Protein AF-A0A9Q1M4F4-F1 (afdb_monomer_lite)

InterPro domains:
  IPR023213 Chloramphenicol acetyltransferase-like domain superfamily [G3DSA:3.30.559.10] (1-154)
  IPR050898 Plant acyltransferase [PTHR31147] (2-141)

Structure (mmCIF, N/CA/C/O backbone):
data_AF-A0A9Q1M4F4-F1
#
_entry.id   AF-A0A9Q1M4F4-F1
#
loop_
_atom_site.group_PDB
_atom_site.id
_atom_site.type_symbol
_atom_site.label_atom_id
_atom_site.label_alt_id
_atom_site.label_comp_id
_atom_site.label_asym_id
_atom_site.label_entity_id
_atom_site.label_seq_id
_atom_site.pdbx_PDB_ins_code
_atom_site.Cartn_x
_atom_site.Cartn_y
_atom_site.Cartn_z
_atom_site.occupancy
_atom_site.B_iso_or_equiv
_atom_site.auth_seq_id
_atom_site.auth_comp_id
_atom_site.auth_asym_id
_atom_site.auth_atom_id
_atom_site.pdbx_PDB_model_num
ATOM 1 N N . MET A 1 1 ? -19.341 -16.881 4.043 1.00 64.12 1 MET A N 1
ATOM 2 C CA . MET A 1 1 ? -18.811 -15.980 5.088 1.00 64.12 1 MET A CA 1
ATOM 3 C C . MET A 1 1 ? -19.953 -15.211 5.709 1.00 64.12 1 MET A C 1
ATOM 5 O O . MET A 1 1 ? -20.960 -15.037 5.032 1.00 64.12 1 MET A O 1
ATOM 9 N N . THR A 1 2 ? -19.778 -14.735 6.938 1.00 67.19 2 THR A N 1
ATOM 10 C CA . THR A 1 2 ? -20.621 -13.674 7.508 1.00 67.19 2 THR A CA 1
ATOM 11 C C . THR A 1 2 ? -19.802 -12.388 7.532 1.00 67.19 2 THR A C 1
ATOM 13 O O . THR A 1 2 ? -18.624 -12.433 7.873 1.00 67.19 2 THR A O 1
ATOM 16 N N . HIS A 1 3 ? -20.399 -11.257 7.161 1.00 73.00 3 HIS A N 1
ATOM 17 C CA . HIS A 1 3 ? -19.789 -9.937 7.327 1.00 73.00 3 HIS A CA 1
ATOM 18 C C . HIS A 1 3 ? -20.571 -9.187 8.397 1.00 73.00 3 HIS A C 1
ATOM 20 O O . HIS A 1 3 ? -21.799 -9.108 8.322 1.00 73.00 3 HIS A O 1
ATOM 26 N N . HIS A 1 4 ? -19.863 -8.663 9.392 1.00 80.56 4 HIS A N 1
ATOM 27 C CA . HIS A 1 4 ? -20.452 -7.828 10.430 1.00 80.56 4 HIS A CA 1
ATOM 28 C C . HIS A 1 4 ? -20.693 -6.412 9.900 1.00 80.56 4 HIS A C 1
ATOM 30 O O . HIS A 1 4 ? -20.291 -6.053 8.791 1.00 80.56 4 HIS A O 1
ATOM 36 N N . LYS A 1 5 ? -21.380 -5.591 10.695 1.00 86.50 5 LYS A N 1
ATOM 37 C CA . LYS A 1 5 ? -21.650 -4.195 10.343 1.00 86.50 5 LYS A CA 1
ATOM 38 C C . LYS A 1 5 ? -20.333 -3.432 10.137 1.00 86.50 5 LYS A C 1
ATOM 40 O O . LYS A 1 5 ? -19.458 -3.469 10.996 1.00 86.50 5 LYS A O 1
ATOM 45 N N . THR A 1 6 ? -20.227 -2.695 9.033 1.00 85.81 6 THR A N 1
ATOM 46 C CA . THR A 1 6 ? -19.090 -1.803 8.777 1.00 85.81 6 THR A CA 1
ATOM 47 C C . THR A 1 6 ? -19.072 -0.625 9.758 1.00 85.81 6 THR A C 1
ATOM 49 O O . THR A 1 6 ? -20.107 -0.016 10.040 1.00 85.81 6 THR A O 1
ATOM 52 N N . GLU A 1 7 ? -17.883 -0.278 10.242 1.00 92.25 7 GLU A N 1
ATOM 53 C CA . GLU A 1 7 ? -17.618 0.798 11.200 1.00 92.25 7 GLU A CA 1
ATOM 54 C C . GLU A 1 7 ? -16.537 1.758 10.668 1.00 92.25 7 GLU A C 1
ATOM 56 O O . GLU A 1 7 ? -15.813 1.440 9.723 1.00 92.25 7 GLU A O 1
ATOM 61 N N . LEU A 1 8 ? -16.412 2.936 11.290 1.00 93.69 8 LEU A N 1
ATOM 62 C CA . LEU A 1 8 ? -15.290 3.853 11.073 1.00 93.69 8 LEU A CA 1
ATOM 63 C C . LEU A 1 8 ? -14.359 3.830 12.289 1.00 93.69 8 LEU A C 1
ATOM 65 O O . LEU A 1 8 ? -14.795 4.076 13.414 1.00 93.69 8 LEU A O 1
ATOM 69 N N . VAL A 1 9 ? -13.071 3.577 12.058 1.00 93.69 9 VAL A N 1
ATOM 70 C CA . VAL A 1 9 ? -12.024 3.686 13.084 1.00 93.69 9 VAL A CA 1
ATOM 71 C C . VAL A 1 9 ? -11.394 5.070 12.978 1.00 93.69 9 VAL A C 1
ATOM 73 O O . VAL A 1 9 ? -10.651 5.363 12.039 1.00 93.69 9 VAL A O 1
ATOM 76 N N . VAL A 1 10 ? -11.715 5.929 13.942 1.00 97.75 10 VAL A N 1
ATOM 77 C CA . VAL A 1 10 ? -11.206 7.306 14.040 1.00 97.75 10 VAL A CA 1
ATOM 78 C C . VAL A 1 10 ? -9.847 7.359 14.760 1.00 97.75 10 VAL A C 1
ATOM 80 O O . VAL A 1 10 ? -9.528 6.439 15.522 1.00 97.75 10 VAL A O 1
ATOM 83 N N . PRO A 1 11 ? -9.039 8.421 14.572 1.00 97.81 11 PRO A N 1
ATOM 84 C CA . PRO A 1 11 ? -7.847 8.659 15.386 1.00 97.81 11 PRO A CA 1
ATOM 85 C C . PRO A 1 11 ? -8.167 8.726 16.889 1.00 97.81 11 PRO A C 1
ATOM 87 O O . PRO A 1 11 ? -9.177 9.305 17.284 1.00 97.81 11 PRO A O 1
ATOM 90 N N . ALA A 1 12 ? -7.290 8.171 17.730 1.00 97.62 12 ALA A N 1
ATOM 91 C CA . ALA A 1 12 ? -7.493 8.084 19.183 1.00 97.62 12 ALA A CA 1
ATOM 92 C C . ALA A 1 12 ? -7.467 9.446 19.910 1.00 97.62 12 ALA A C 1
ATOM 94 O O . ALA A 1 12 ? -7.899 9.549 21.057 1.00 97.62 12 ALA A O 1
ATOM 95 N N . THR A 1 13 ? -6.950 10.489 19.259 1.00 96.75 13 THR A N 1
ATOM 96 C CA . THR A 1 13 ? -6.919 11.877 19.740 1.00 96.75 13 THR A CA 1
ATOM 97 C C . THR A 1 13 ? -7.189 12.842 18.583 1.00 96.75 13 THR A C 1
ATOM 99 O O . THR A 1 13 ? -7.138 12.461 17.413 1.00 96.75 13 THR A O 1
ATOM 102 N N . THR A 1 14 ? -7.484 14.109 18.887 1.00 96.25 14 THR A N 1
ATOM 103 C CA . THR A 1 14 ? -7.718 15.140 17.865 1.00 96.25 14 THR A CA 1
ATOM 104 C C . THR A 1 14 ? -6.486 15.349 16.983 1.00 96.25 14 THR A C 1
ATOM 106 O O . THR A 1 14 ? -5.418 15.720 17.464 1.00 96.25 14 THR A O 1
ATOM 109 N N . THR A 1 15 ? -6.662 15.167 15.676 1.00 96.69 15 THR A N 1
ATOM 110 C CA . THR A 1 15 ? -5.626 15.324 14.646 1.00 96.69 15 THR A CA 1
ATOM 111 C C . THR A 1 15 ? -5.763 16.642 13.869 1.00 96.69 15 THR A C 1
ATOM 113 O O . THR A 1 15 ? -6.873 17.186 13.793 1.00 96.69 15 THR A O 1
ATOM 116 N N . PRO A 1 16 ? -4.674 17.166 13.262 1.00 95.75 16 PRO A N 1
ATOM 117 C CA . PRO A 1 16 ? -4.713 18.398 12.473 1.00 95.75 16 PRO A CA 1
ATOM 118 C C . PRO A 1 16 ? -5.782 18.375 11.373 1.00 95.75 16 PRO A C 1
ATOM 120 O O . PRO A 1 16 ? -5.891 17.407 10.620 1.00 95.75 16 PRO A O 1
ATOM 123 N N . ARG A 1 17 ? -6.556 19.462 11.278 1.00 96.06 17 ARG A N 1
ATOM 124 C CA . ARG A 1 17 ? -7.521 19.712 10.199 1.00 96.06 17 ARG A CA 1
ATOM 125 C C . ARG A 1 17 ? -6.876 20.643 9.178 1.00 96.06 17 ARG A C 1
ATOM 127 O O . ARG A 1 17 ? -6.716 21.832 9.430 1.00 96.06 17 ARG A O 1
ATOM 134 N N . GLU A 1 18 ? -6.456 20.079 8.055 1.00 94.94 18 GLU A N 1
ATOM 135 C CA . GLU A 1 18 ? -5.689 20.753 7.003 1.00 94.94 18 GLU A CA 1
ATOM 136 C C . GLU A 1 18 ? -5.865 20.029 5.660 1.00 94.94 18 GLU A C 1
ATOM 138 O O . GLU A 1 18 ? -6.354 18.901 5.623 1.00 94.94 18 GLU A O 1
ATOM 143 N N . ARG A 1 19 ? -5.396 20.634 4.563 1.00 92.75 19 ARG A N 1
ATOM 144 C CA . ARG A 1 19 ? -5.291 19.966 3.259 1.00 92.75 19 ARG A CA 1
ATOM 145 C C . ARG A 1 19 ? -3.833 19.705 2.924 1.00 92.75 19 ARG A C 1
ATOM 147 O O . ARG A 1 19 ? -3.061 20.650 2.773 1.00 92.75 19 ARG A O 1
ATOM 154 N N . LYS A 1 20 ? -3.458 18.435 2.761 1.00 90.19 20 LYS A N 1
ATOM 155 C CA . LYS A 1 20 ? -2.121 18.059 2.290 1.00 90.19 20 LYS A CA 1
ATOM 156 C C . LYS A 1 20 ? -2.130 17.889 0.781 1.00 90.19 20 LYS A C 1
ATOM 158 O O . LYS A 1 20 ? -2.809 17.009 0.255 1.00 90.19 20 LYS A O 1
ATOM 163 N N . HIS A 1 21 ? -1.356 18.719 0.091 1.00 87.50 21 HIS A N 1
ATOM 164 C CA . HIS A 1 21 ? -1.127 18.550 -1.338 1.00 87.50 21 HIS A CA 1
ATOM 165 C C . HIS A 1 21 ? -0.363 17.255 -1.601 1.00 87.50 21 HIS A C 1
ATOM 167 O O . HIS A 1 21 ? 0.665 16.997 -0.971 1.00 87.50 21 HIS A O 1
ATOM 173 N N . LEU A 1 22 ? -0.865 16.456 -2.541 1.00 84.56 22 LEU A N 1
ATOM 174 C CA . LEU A 1 22 ? -0.117 15.330 -3.078 1.00 84.56 22 LEU A CA 1
ATOM 175 C C . LEU A 1 22 ? 0.874 15.824 -4.146 1.00 84.56 22 LEU A C 1
ATOM 177 O O . LEU A 1 22 ? 0.737 16.926 -4.686 1.00 84.56 22 LEU A O 1
ATOM 181 N N . SER A 1 23 ? 1.904 15.034 -4.434 1.00 79.56 23 SER A N 1
ATOM 182 C CA . SER A 1 23 ? 2.899 15.372 -5.456 1.00 79.56 23 SER A CA 1
ATOM 183 C C . SER A 1 23 ? 2.318 15.231 -6.864 1.00 79.56 23 SER A C 1
ATOM 185 O O . SER A 1 23 ? 1.310 14.558 -7.064 1.00 79.56 23 SER A O 1
ATOM 187 N N . ASP A 1 24 ? 2.980 15.801 -7.869 1.00 78.31 24 ASP A N 1
ATOM 188 C CA . ASP A 1 24 ? 2.587 15.627 -9.281 1.00 78.31 24 ASP A CA 1
ATOM 189 C C . ASP A 1 24 ? 2.823 14.180 -9.786 1.00 78.31 24 ASP A C 1
ATOM 191 O O . ASP A 1 24 ? 2.460 13.810 -10.907 1.00 78.31 24 ASP A O 1
ATOM 195 N N . ILE A 1 25 ? 3.412 13.318 -8.940 1.00 75.50 25 ILE A N 1
ATOM 196 C CA . ILE A 1 25 ? 3.447 11.870 -9.157 1.00 75.50 25 ILE A CA 1
ATOM 197 C C . ILE A 1 25 ? 2.083 11.240 -8.839 1.00 75.50 25 ILE A C 1
ATOM 199 O O . ILE A 1 25 ? 1.643 10.339 -9.548 1.00 75.50 25 ILE A O 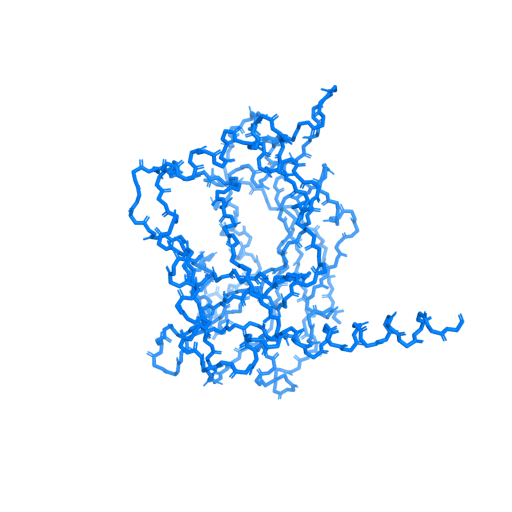1
ATOM 203 N N . ASP A 1 26 ? 1.392 11.728 -7.811 1.00 78.00 26 ASP A N 1
ATOM 204 C CA . ASP A 1 26 ? 0.170 11.123 -7.275 1.00 78.00 26 ASP A CA 1
ATOM 205 C C . ASP A 1 26 ? -1.086 11.423 -8.119 1.00 78.00 26 ASP A C 1
ATOM 207 O O . ASP A 1 26 ? -2.030 10.635 -8.122 1.00 78.00 26 ASP A O 1
ATOM 211 N N . ASP A 1 27 ? -1.102 12.520 -8.886 1.00 75.12 27 ASP A N 1
ATOM 212 C CA . ASP A 1 27 ? -2.251 12.905 -9.729 1.00 75.12 27 ASP A CA 1
ATOM 213 C C . ASP A 1 27 ? -2.542 11.915 -10.875 1.00 75.12 27 ASP A C 1
ATOM 215 O O . ASP A 1 27 ? -3.631 11.928 -11.463 1.00 75.12 27 ASP A O 1
ATOM 219 N N . GLN A 1 28 ? -1.573 11.055 -11.200 1.00 73.69 28 GLN A N 1
ATOM 220 C CA . GLN A 1 28 ? -1.555 10.172 -12.365 1.00 73.69 28 GLN A CA 1
ATOM 221 C C . GLN A 1 28 ? -2.691 9.146 -12.339 1.00 73.69 28 GLN A C 1
ATOM 223 O O . GLN A 1 28 ? -2.740 8.274 -11.475 1.00 73.69 28 GLN A O 1
ATOM 228 N N . GLY A 1 29 ? -3.559 9.171 -13.357 1.00 70.69 29 GLY A N 1
ATOM 229 C CA . GLY A 1 29 ? -4.691 8.241 -13.483 1.00 70.69 29 GLY A CA 1
ATOM 230 C C . GLY A 1 29 ? -4.301 6.758 -13.402 1.00 70.69 29 GLY A C 1
ATOM 231 O O . GLY A 1 29 ? -5.036 5.961 -12.830 1.00 70.69 29 GLY A O 1
ATOM 232 N N . SER A 1 30 ? -3.107 6.388 -13.878 1.00 68.75 30 SER A N 1
ATOM 233 C CA . SER A 1 30 ? -2.570 5.022 -13.786 1.00 68.75 30 SER A CA 1
ATOM 234 C C . SER A 1 30 ? -2.195 4.564 -12.369 1.00 68.75 30 SER A C 1
ATOM 236 O O . SER A 1 30 ? -1.935 3.378 -12.183 1.00 68.75 30 SER A O 1
ATOM 238 N N . LEU A 1 31 ? -2.138 5.476 -11.393 1.00 69.31 31 LEU A N 1
ATOM 239 C CA . LEU A 1 31 ? -1.905 5.192 -9.971 1.00 69.31 31 LEU A CA 1
ATOM 240 C C . LEU A 1 31 ? -3.184 5.328 -9.121 1.00 69.31 31 LEU A C 1
ATOM 242 O O . LEU A 1 31 ? -3.162 4.993 -7.941 1.00 69.31 31 LEU A O 1
ATOM 246 N N . ARG A 1 32 ? -4.312 5.758 -9.709 1.00 75.69 32 ARG A N 1
ATOM 247 C CA . ARG A 1 32 ? -5.623 5.864 -9.040 1.00 75.69 32 ARG A CA 1
ATOM 248 C C . ARG A 1 32 ? -6.296 4.481 -8.920 1.00 75.69 32 ARG A C 1
ATOM 250 O O . ARG A 1 32 ? -7.356 4.251 -9.494 1.00 75.69 32 ARG A O 1
ATOM 257 N N . PHE A 1 33 ? -5.663 3.548 -8.204 1.00 70.12 33 PHE A N 1
ATOM 258 C CA . PHE A 1 33 ? -6.187 2.205 -7.913 1.00 70.12 33 PHE A CA 1
ATOM 259 C C . PHE A 1 33 ? -5.910 1.792 -6.462 1.00 70.12 33 PHE A C 1
ATOM 261 O O . PHE A 1 33 ? -4.943 2.241 -5.852 1.00 70.12 33 PHE A O 1
ATOM 268 N N . GLN A 1 34 ? -6.740 0.901 -5.916 1.00 70.81 34 GLN A N 1
ATOM 269 C CA . GLN A 1 34 ? -6.546 0.350 -4.572 1.00 70.81 34 GLN A CA 1
ATOM 270 C C . GLN A 1 34 ? -5.690 -0.925 -4.613 1.00 70.81 34 GLN A C 1
ATOM 272 O O . GLN A 1 34 ? -5.873 -1.787 -5.475 1.00 70.81 34 GLN A O 1
ATOM 277 N N . LEU A 1 35 ? -4.750 -1.048 -3.674 1.00 73.00 35 LEU A N 1
ATOM 278 C CA . LEU A 1 35 ? -3.823 -2.176 -3.561 1.00 73.00 35 LEU A CA 1
ATOM 279 C C . LEU A 1 35 ? -4.213 -3.052 -2.357 1.00 73.00 35 LEU A C 1
ATOM 281 O O . LEU A 1 35 ? -3.985 -2.626 -1.224 1.00 73.00 35 LEU A O 1
ATOM 285 N N . PRO A 1 36 ? -4.770 -4.264 -2.551 1.00 69.75 36 PRO A N 1
ATOM 286 C CA . PRO A 1 36 ? -5.055 -5.155 -1.434 1.00 69.75 36 PRO A CA 1
ATOM 287 C C . PRO A 1 36 ? -3.755 -5.637 -0.778 1.00 69.75 36 PRO A C 1
ATOM 289 O O . PRO A 1 36 ? -2.825 -6.082 -1.454 1.00 69.75 36 PRO A O 1
ATOM 292 N N . LEU A 1 37 ? -3.725 -5.589 0.552 1.00 71.75 37 LEU A N 1
ATOM 293 C CA . LEU A 1 37 ? -2.668 -6.130 1.402 1.00 71.75 37 LEU A CA 1
ATOM 294 C C . LEU A 1 37 ? -3.280 -7.239 2.262 1.00 71.75 37 LEU A C 1
ATOM 296 O O . LEU A 1 37 ? -4.317 -7.017 2.883 1.00 71.75 37 LEU A O 1
ATOM 300 N N . LEU A 1 38 ? -2.648 -8.413 2.318 1.00 71.31 38 LEU A N 1
ATOM 301 C CA . LEU A 1 38 ? -3.005 -9.439 3.298 1.00 71.31 38 LEU A CA 1
ATOM 302 C C . LEU A 1 38 ? -1.950 -9.476 4.402 1.00 71.31 38 LEU A C 1
ATOM 304 O O . LEU A 1 38 ? -0.754 -9.574 4.121 1.00 71.31 38 LEU A O 1
ATOM 308 N N . LEU A 1 39 ? -2.424 -9.415 5.645 1.00 71.88 39 LEU A N 1
ATOM 309 C CA . LEU A 1 39 ? -1.653 -9.645 6.861 1.00 71.88 39 LEU A CA 1
ATOM 310 C C . LEU A 1 39 ? -2.245 -10.880 7.545 1.00 71.88 39 LEU A C 1
ATOM 312 O O . LEU A 1 39 ? -3.428 -10.895 7.883 1.00 71.88 39 LEU A O 1
ATOM 316 N N . PHE A 1 40 ? -1.433 -11.916 7.726 1.00 72.88 40 PHE A N 1
ATOM 317 C CA . PHE A 1 40 ? -1.807 -13.118 8.465 1.00 72.88 40 PHE A CA 1
ATOM 318 C C . PHE A 1 40 ? -1.058 -13.136 9.793 1.00 72.88 40 PHE A C 1
ATOM 320 O O . PHE A 1 40 ? 0.154 -12.921 9.827 1.00 72.88 40 PHE A O 1
ATOM 327 N N . TYR A 1 41 ? -1.770 -13.428 10.876 1.00 70.25 41 TYR A N 1
ATOM 328 C CA . TYR A 1 41 ? -1.227 -13.540 12.227 1.00 70.25 41 TYR A CA 1
ATOM 329 C C . TYR A 1 41 ? -1.416 -14.977 12.718 1.00 70.25 41 TYR A C 1
ATOM 331 O O . TYR A 1 41 ? -2.396 -15.631 12.355 1.00 70.25 41 TYR A O 1
ATOM 339 N N . ASN A 1 42 ? -0.482 -15.471 13.532 1.00 67.31 42 ASN A N 1
ATOM 340 C CA . ASN A 1 42 ? -0.689 -16.731 14.241 1.00 67.31 42 ASN A CA 1
ATOM 341 C C . ASN A 1 42 ? -1.754 -16.544 15.327 1.00 67.31 42 ASN A C 1
ATOM 343 O O . ASN A 1 42 ? -1.912 -15.460 15.892 1.00 67.31 42 ASN A O 1
ATOM 347 N N . TYR A 1 43 ? -2.447 -17.630 15.652 1.00 65.50 43 TYR A N 1
ATOM 348 C CA . TYR A 1 43 ? -3.255 -17.698 16.860 1.00 65.50 43 TYR A CA 1
ATOM 349 C C . TYR A 1 43 ? -2.346 -17.911 18.081 1.00 65.50 43 TYR A C 1
ATOM 351 O O . TYR A 1 43 ? -1.558 -18.855 18.099 1.00 65.50 43 TYR A O 1
ATOM 359 N N . ASP A 1 44 ? -2.454 -17.045 19.091 1.00 63.53 44 ASP A N 1
ATOM 360 C CA . ASP A 1 44 ? -1.740 -17.170 20.367 1.00 63.53 44 ASP A CA 1
ATOM 361 C C . ASP A 1 44 ? -2.730 -17.589 21.473 1.00 63.53 44 ASP A C 1
ATOM 363 O O . ASP A 1 44 ? -3.591 -16.788 21.857 1.00 63.53 44 ASP A O 1
ATOM 367 N N . PRO A 1 45 ? -2.631 -18.824 22.006 1.00 60.81 45 PRO A N 1
ATOM 368 C CA . PRO A 1 45 ? -3.515 -19.301 23.067 1.00 60.81 45 PRO A CA 1
ATOM 369 C C . PRO A 1 45 ? -3.474 -18.476 24.362 1.00 60.81 45 PRO A C 1
ATOM 371 O O . PRO A 1 45 ? -4.464 -18.457 25.089 1.00 60.81 45 PRO A O 1
ATOM 374 N N . SER A 1 46 ? -2.388 -17.751 24.653 1.00 61.22 46 SER A N 1
ATOM 375 C CA . SER A 1 46 ? -2.300 -16.908 25.857 1.00 61.22 46 SER A CA 1
ATOM 376 C C . SER A 1 46 ? -3.243 -15.698 25.805 1.00 61.22 46 SER A C 1
ATOM 378 O O . SER A 1 46 ? -3.667 -15.182 26.839 1.00 61.22 46 SER A O 1
ATOM 380 N N . LEU A 1 47 ? -3.662 -15.275 24.606 1.00 58.28 47 LEU A N 1
ATOM 381 C CA . LEU A 1 47 ? -4.635 -14.193 24.431 1.00 58.28 47 LEU A CA 1
ATOM 382 C C . LEU A 1 47 ? -6.077 -14.637 24.755 1.00 58.28 47 LEU A C 1
ATOM 384 O O . LEU A 1 47 ? -6.929 -13.780 25.016 1.00 58.28 47 LEU A O 1
ATOM 388 N N . ILE A 1 48 ? -6.333 -15.953 24.829 1.00 53.47 48 ILE A N 1
ATOM 389 C CA . ILE A 1 48 ? -7.597 -16.537 25.315 1.00 53.47 48 ILE A CA 1
ATOM 390 C C . ILE A 1 48 ? -7.758 -16.287 26.818 1.00 53.47 48 ILE A C 1
ATOM 392 O O . ILE A 1 48 ? -8.838 -15.901 27.259 1.00 53.47 48 ILE A O 1
ATOM 396 N N . GLU A 1 49 ? -6.689 -16.452 27.606 1.00 51.50 49 GLU A N 1
ATOM 397 C CA . GLU A 1 49 ? -6.724 -16.304 29.073 1.00 51.50 49 GLU A CA 1
ATOM 398 C C . GLU A 1 49 ? -7.098 -14.878 29.517 1.00 51.50 49 GLU A C 1
ATOM 400 O O . GLU A 1 49 ? -7.610 -14.670 30.615 1.00 51.50 49 GLU A O 1
ATOM 405 N N . VAL A 1 50 ? -6.897 -13.894 28.633 1.00 59.62 50 VAL A N 1
ATOM 406 C CA . VAL A 1 50 ? -7.251 -12.479 28.833 1.00 59.62 50 VAL A CA 1
ATOM 407 C C . VAL A 1 50 ? -8.556 -12.095 28.103 1.00 59.62 50 VAL A C 1
ATOM 409 O O . VAL A 1 50 ? -8.954 -10.932 28.124 1.00 59.62 50 VAL A O 1
ATOM 412 N N . ASN A 1 51 ? -9.225 -13.056 27.450 1.00 56.44 51 ASN A N 1
ATOM 413 C CA . ASN A 1 51 ? -10.453 -12.897 26.659 1.00 56.44 51 ASN A CA 1
ATOM 414 C C . ASN A 1 51 ? -10.423 -11.679 25.707 1.00 56.44 51 ASN A C 1
ATOM 416 O O . ASN A 1 51 ? -11.343 -10.855 25.676 1.00 56.44 51 ASN A O 1
ATOM 420 N N . LYS A 1 52 ? -9.317 -11.518 24.967 1.00 66.00 52 LYS A N 1
ATOM 421 C CA . LYS A 1 52 ? -9.133 -10.389 24.049 1.00 66.00 52 LYS A CA 1
ATOM 422 C C . LYS A 1 52 ? -9.760 -10.672 22.685 1.00 66.00 52 LYS A C 1
ATOM 424 O O . LYS A 1 52 ? -9.228 -11.447 21.900 1.00 66.00 52 LYS A O 1
ATOM 429 N N . ASP A 1 53 ? -10.838 -9.954 22.392 1.00 76.38 53 ASP A N 1
ATOM 430 C CA . ASP A 1 53 ? -11.385 -9.765 21.045 1.00 76.38 53 ASP A CA 1
ATOM 431 C C . ASP A 1 53 ? -10.289 -9.220 20.086 1.00 76.38 53 ASP A C 1
ATOM 433 O O . ASP A 1 53 ? -9.804 -8.098 20.299 1.00 76.38 53 ASP A O 1
ATOM 437 N N . PRO A 1 54 ? -9.886 -9.974 19.038 1.00 77.12 54 PRO A N 1
ATOM 438 C CA . PRO A 1 54 ? -8.846 -9.542 18.103 1.00 77.12 54 PRO A CA 1
ATOM 439 C C . PRO A 1 54 ? -9.257 -8.330 17.265 1.00 77.12 54 PRO A C 1
ATOM 441 O O . PRO A 1 54 ? -8.435 -7.443 17.024 1.00 77.12 54 PRO A O 1
ATOM 444 N N . ALA A 1 55 ? -10.525 -8.245 16.853 1.00 80.62 55 ALA A N 1
ATOM 445 C CA . ALA A 1 55 ? -11.029 -7.130 16.063 1.00 80.62 55 ALA A CA 1
ATOM 446 C C . ALA A 1 55 ? -11.053 -5.840 16.887 1.00 80.62 55 ALA A C 1
ATOM 448 O O . ALA A 1 55 ? -10.667 -4.784 16.382 1.00 80.62 55 ALA A O 1
ATOM 449 N N . LYS A 1 56 ? -11.409 -5.908 18.175 1.00 84.44 56 LYS A N 1
ATOM 450 C CA . LYS A 1 56 ? -11.257 -4.780 19.106 1.00 84.44 56 LYS A CA 1
ATOM 451 C C . LYS A 1 56 ? -9.799 -4.363 19.277 1.00 84.44 56 LYS A C 1
ATOM 453 O O . LYS A 1 56 ? -9.518 -3.170 19.177 1.00 84.44 56 LYS A O 1
ATOM 458 N N . VAL A 1 57 ? -8.873 -5.299 19.509 1.00 84.06 57 VAL A N 1
ATOM 459 C CA . VAL A 1 57 ? -7.444 -4.962 19.668 1.00 84.06 57 VAL A CA 1
ATOM 460 C C . VAL A 1 57 ? -6.902 -4.284 18.407 1.00 84.06 57 VAL A C 1
ATOM 462 O O . VAL A 1 57 ? -6.285 -3.225 18.505 1.00 84.06 57 VAL A O 1
ATOM 465 N N . ILE A 1 58 ? -7.213 -4.819 17.225 1.00 84.06 58 ILE A N 1
ATOM 466 C CA . ILE A 1 58 ? -6.810 -4.237 15.939 1.00 84.06 58 ILE A CA 1
ATOM 467 C C . ILE A 1 58 ? -7.453 -2.854 15.729 1.00 84.06 58 ILE A C 1
ATOM 469 O O . ILE A 1 58 ? -6.750 -1.923 15.334 1.00 84.06 58 ILE A O 1
ATOM 473 N N . LYS A 1 59 ? -8.744 -2.660 16.055 1.00 87.19 59 LYS A N 1
ATOM 474 C CA . LYS A 1 59 ? -9.398 -1.333 16.027 1.00 87.19 59 LYS A CA 1
ATOM 475 C C . LYS A 1 59 ? -8.700 -0.329 16.953 1.00 87.19 59 LYS A C 1
ATOM 477 O O . LYS A 1 59 ? -8.453 0.806 16.546 1.00 87.19 59 LYS A O 1
ATOM 482 N N . GLU A 1 60 ? -8.331 -0.734 18.168 1.00 90.12 60 GLU A N 1
ATOM 483 C CA . GLU A 1 60 ? -7.582 0.115 19.100 1.00 90.12 60 GLU A CA 1
ATOM 484 C C . GLU A 1 60 ? -6.171 0.457 18.594 1.00 90.12 60 GLU A C 1
ATOM 486 O O . GLU A 1 60 ? -5.733 1.601 18.736 1.00 90.12 60 GLU A O 1
ATOM 491 N N . GLY A 1 61 ? -5.453 -0.509 18.012 1.00 88.44 61 GLY A N 1
ATOM 492 C CA . GLY A 1 61 ? -4.131 -0.303 17.415 1.00 88.44 61 GLY A CA 1
ATOM 493 C C . GLY A 1 61 ? -4.177 0.667 16.236 1.00 88.44 61 GLY A C 1
ATOM 494 O O . GLY A 1 61 ? -3.431 1.644 16.204 1.00 88.44 61 GLY A O 1
ATOM 495 N N . LEU A 1 62 ? -5.119 0.462 15.312 1.00 89.12 62 LEU A N 1
ATOM 496 C CA . LEU A 1 62 ? -5.364 1.358 14.179 1.00 89.12 62 LEU A CA 1
ATOM 497 C C . LEU A 1 62 ? -5.715 2.775 14.645 1.00 89.12 62 LEU A C 1
ATOM 499 O O . LEU A 1 62 ? -5.122 3.735 14.160 1.00 89.12 62 LEU A O 1
ATOM 503 N N . SER A 1 63 ? -6.612 2.920 15.625 1.00 95.69 63 SER A N 1
ATOM 504 C CA . SER A 1 63 ? -6.995 4.224 16.182 1.00 95.69 63 SER A CA 1
ATOM 505 C C . SER A 1 63 ? -5.790 4.995 16.749 1.00 95.69 63 SER A C 1
ATOM 507 O O . SER A 1 63 ? -5.637 6.190 16.486 1.00 95.69 63 SER A O 1
ATOM 509 N N . LYS A 1 64 ? -4.879 4.308 17.454 1.00 94.38 64 LYS A N 1
ATOM 510 C CA . LYS A 1 64 ? -3.621 4.886 17.969 1.00 94.38 64 LYS A CA 1
ATOM 511 C C . LYS A 1 64 ? -2.671 5.268 16.822 1.00 94.38 64 LYS A C 1
ATOM 513 O O . LYS A 1 64 ? -2.161 6.387 16.796 1.00 94.38 64 LYS A O 1
ATOM 518 N N . THR A 1 65 ? -2.491 4.393 15.832 1.00 89.69 65 THR A N 1
ATOM 519 C CA . THR A 1 65 ? -1.654 4.642 14.642 1.00 89.69 65 THR A CA 1
ATOM 520 C C . THR A 1 65 ? -2.147 5.838 13.819 1.00 89.69 65 THR A C 1
ATOM 522 O O . THR A 1 65 ? -1.343 6.664 13.385 1.00 89.69 65 THR A O 1
ATOM 525 N N . LEU A 1 66 ? -3.462 6.013 13.667 1.00 92.94 66 LEU A N 1
ATOM 526 C CA . LEU A 1 66 ? -4.068 7.135 12.938 1.00 92.94 66 LEU A CA 1
ATOM 527 C C . LEU A 1 66 ? -3.843 8.515 13.579 1.00 92.94 66 LEU A C 1
ATOM 529 O O . LEU A 1 66 ? -4.150 9.520 12.944 1.00 92.94 66 LEU A O 1
ATOM 533 N N . VAL A 1 67 ? -3.269 8.605 14.783 1.00 94.69 67 VAL A N 1
ATOM 534 C CA . VAL A 1 67 ? -2.772 9.883 15.325 1.00 94.69 67 VAL A CA 1
ATOM 535 C C . VAL A 1 67 ? -1.512 10.340 14.575 1.00 94.69 67 VAL A C 1
ATOM 537 O O . VAL A 1 67 ? -1.385 11.513 14.233 1.00 94.69 67 VAL A O 1
ATOM 540 N N . PHE A 1 68 ? -0.606 9.412 14.250 1.00 89.88 68 PHE A N 1
ATOM 541 C CA . PHE A 1 68 ? 0.647 9.680 13.526 1.00 89.88 68 PHE A CA 1
ATOM 542 C C . PHE A 1 68 ? 0.456 9.664 11.998 1.00 89.88 68 PHE A C 1
ATOM 544 O O . PHE A 1 68 ? 1.106 10.413 11.267 1.00 89.88 68 PHE A O 1
ATOM 551 N N . TYR A 1 69 ? -0.480 8.841 11.518 1.00 89.00 69 TYR A N 1
ATOM 552 C CA . TYR A 1 69 ? -0.825 8.663 10.103 1.00 89.00 69 TYR A CA 1
ATOM 553 C C . TYR A 1 69 ? -2.171 9.327 9.749 1.00 89.00 69 TYR A C 1
ATOM 555 O O . TYR A 1 69 ? -2.919 8.841 8.902 1.00 89.00 69 TYR A O 1
ATOM 563 N N . TYR A 1 70 ? -2.493 10.454 10.395 1.00 93.25 70 TYR A N 1
ATOM 564 C CA . TYR A 1 70 ? -3.798 11.125 10.299 1.00 93.25 70 TYR A CA 1
ATOM 565 C C . TYR A 1 70 ? -4.314 11.479 8.892 1.00 93.25 70 TYR A C 1
ATOM 567 O O . TYR A 1 70 ? -5.538 11.501 8.745 1.00 93.25 70 TYR A O 1
ATOM 575 N N . PRO A 1 71 ? -3.491 11.690 7.839 1.00 93.50 71 PRO A N 1
ATOM 576 C CA . PRO A 1 71 ? -4.024 11.860 6.488 1.00 93.50 71 PRO A CA 1
ATOM 577 C C . PRO A 1 71 ? -4.823 10.641 5.998 1.00 93.50 71 PRO A C 1
ATOM 579 O O . PRO A 1 71 ? -5.790 10.816 5.265 1.00 93.50 71 PRO A O 1
ATOM 582 N N . LEU A 1 72 ? -4.510 9.421 6.461 1.00 91.12 72 LEU A N 1
ATOM 583 C CA . LEU A 1 72 ? -5.279 8.211 6.127 1.00 91.12 72 LEU A CA 1
ATOM 584 C C . LEU A 1 72 ? -6.715 8.240 6.680 1.00 91.12 72 LEU A C 1
ATOM 586 O O . LEU A 1 72 ? -7.601 7.602 6.120 1.00 91.12 72 LEU A O 1
ATOM 590 N N . ALA A 1 73 ? -6.958 9.004 7.751 1.00 94.25 73 ALA A N 1
ATOM 591 C CA . ALA A 1 73 ? -8.288 9.246 8.310 1.00 94.25 73 ALA A CA 1
ATOM 592 C C . ALA A 1 73 ? -9.057 10.378 7.593 1.00 94.25 73 ALA A C 1
ATOM 594 O O . ALA A 1 73 ? -10.155 10.728 8.027 1.00 94.25 73 ALA A O 1
ATOM 595 N N . GLY A 1 74 ? -8.479 10.976 6.546 1.00 94.19 74 GLY A N 1
ATOM 596 C CA . GLY A 1 74 ? -9.111 11.967 5.675 1.00 94.19 74 GLY A CA 1
ATOM 597 C C . GLY A 1 74 ? -9.721 11.356 4.409 1.00 94.19 74 GLY A C 1
ATOM 598 O O . GLY A 1 74 ? -10.006 10.155 4.350 1.00 94.19 74 GLY A O 1
ATOM 599 N N . ARG A 1 75 ? -9.904 12.192 3.382 1.00 93.38 75 ARG A N 1
ATOM 600 C CA . ARG A 1 75 ? -10.388 11.817 2.038 1.00 93.38 75 ARG A CA 1
ATOM 601 C C . ARG A 1 75 ? -9.517 12.478 0.973 1.00 93.38 75 ARG A C 1
ATOM 603 O O . ARG A 1 75 ? -9.059 13.600 1.177 1.00 93.38 75 ARG A O 1
ATOM 610 N N . ILE A 1 76 ? -9.323 11.837 -0.180 1.00 90.44 76 ILE A N 1
ATOM 611 C CA . ILE A 1 76 ? -8.778 12.528 -1.356 1.00 90.44 76 ILE A CA 1
ATOM 612 C C . ILE A 1 76 ? -9.911 13.336 -1.989 1.00 90.44 76 ILE A C 1
ATOM 614 O O . ILE A 1 76 ? -10.989 12.804 -2.257 1.00 90.44 76 ILE A O 1
ATOM 618 N N . ILE A 1 77 ? -9.648 14.612 -2.252 1.00 91.19 77 ILE A N 1
ATOM 619 C CA . ILE A 1 77 ? -10.512 15.495 -3.034 1.00 91.19 77 ILE A CA 1
ATOM 620 C C . ILE A 1 77 ? -9.736 16.030 -4.240 1.00 91.19 77 ILE A C 1
ATOM 622 O O . ILE A 1 77 ? -8.511 16.168 -4.201 1.00 91.19 77 ILE A O 1
ATOM 626 N N . GLU A 1 78 ? -10.454 16.328 -5.318 1.00 89.62 78 GLU A N 1
ATOM 627 C CA . GLU A 1 78 ? -9.895 16.969 -6.506 1.00 89.62 78 GLU A CA 1
ATOM 628 C C . GLU A 1 78 ? -10.168 18.479 -6.420 1.00 89.62 78 GLU A C 1
ATOM 630 O O . GLU A 1 78 ? -11.315 18.893 -6.248 1.00 89.62 78 GLU A O 1
ATOM 635 N N . LEU A 1 79 ? -9.121 19.307 -6.479 1.00 85.25 79 LEU A N 1
ATOM 636 C CA . LEU A 1 79 ? -9.264 20.763 -6.469 1.00 85.25 79 LEU A CA 1
ATOM 637 C C . LEU A 1 79 ? -9.719 21.276 -7.839 1.00 85.25 79 LEU A C 1
ATOM 639 O O . LEU A 1 79 ? -9.245 20.822 -8.887 1.00 85.25 79 LEU A O 1
ATOM 643 N N . GLU A 1 80 ? -10.607 22.271 -7.814 1.00 66.81 80 GLU A N 1
ATOM 644 C CA . GLU A 1 80 ? -11.172 22.885 -9.014 1.00 66.81 80 GLU A CA 1
ATOM 645 C C . GLU A 1 80 ? -10.094 23.425 -9.975 1.00 66.81 80 GLU A C 1
ATOM 647 O O . GLU A 1 80 ? -8.987 23.807 -9.589 1.00 66.81 80 GLU A O 1
ATOM 652 N N . ASN A 1 81 ? -10.457 23.480 -11.257 1.00 62.38 81 ASN A N 1
ATOM 653 C CA . ASN A 1 81 ? -9.681 23.998 -12.390 1.00 62.38 81 ASN A CA 1
ATOM 654 C C . ASN A 1 81 ? -8.449 23.197 -12.861 1.00 62.38 81 ASN A C 1
ATOM 656 O O . ASN A 1 81 ? -8.056 23.408 -14.003 1.00 62.38 81 ASN A O 1
ATOM 660 N N . ASN A 1 82 ? -7.851 22.283 -12.079 1.00 60.59 82 ASN A N 1
ATOM 661 C CA . ASN A 1 82 ? -6.583 21.632 -12.489 1.00 60.59 82 ASN A CA 1
ATOM 662 C C . ASN A 1 82 ? -6.436 20.120 -12.210 1.00 60.59 82 ASN A C 1
ATOM 664 O O . ASN A 1 82 ? -5.345 19.579 -12.371 1.00 60.59 82 ASN A O 1
ATOM 668 N N . LYS A 1 83 ? -7.502 19.415 -11.806 1.00 70.75 83 LYS A N 1
ATOM 669 C CA . LYS A 1 83 ? -7.478 17.978 -11.435 1.00 70.75 83 LYS A CA 1
ATOM 670 C C . LYS A 1 83 ? -6.499 17.599 -10.309 1.00 70.75 83 LYS A C 1
ATOM 672 O O . LYS A 1 83 ? -6.176 16.421 -10.140 1.00 70.75 83 LYS A O 1
ATOM 677 N N . LYS A 1 84 ? -6.016 18.593 -9.556 1.00 84.88 84 LYS A N 1
ATOM 678 C CA . LYS A 1 84 ? -4.964 18.426 -8.551 1.00 84.88 84 LYS A CA 1
ATOM 679 C C . LYS A 1 84 ? -5.529 17.741 -7.313 1.00 84.88 84 LYS A C 1
ATOM 681 O O . LYS A 1 84 ? -6.455 18.261 -6.691 1.00 84.88 84 LYS A O 1
ATOM 686 N N . LEU A 1 85 ? -4.956 16.604 -6.943 1.00 86.81 85 LEU A N 1
ATOM 687 C CA . LEU A 1 85 ? -5.373 15.834 -5.783 1.00 86.81 85 LEU A CA 1
ATOM 688 C C . LEU A 1 85 ? -4.755 16.388 -4.497 1.00 86.81 85 LEU A C 1
ATOM 690 O O . LEU A 1 85 ? -3.550 16.650 -4.406 1.00 86.81 85 LEU A O 1
ATOM 694 N N . VAL A 1 86 ? -5.591 16.520 -3.471 1.00 91.12 86 VAL A N 1
ATOM 695 C CA . VAL A 1 86 ? -5.164 16.801 -2.097 1.00 91.12 86 VAL A CA 1
ATOM 696 C C . VAL A 1 86 ? -5.891 15.870 -1.135 1.00 91.12 86 VAL A C 1
ATOM 698 O O . VAL A 1 86 ? -7.024 15.463 -1.389 1.00 91.12 86 VAL A O 1
ATOM 701 N N . VAL A 1 87 ? -5.253 15.543 -0.015 1.00 92.50 87 VAL A N 1
ATOM 702 C CA . VAL A 1 87 ? -5.920 14.873 1.104 1.00 92.50 87 VAL A CA 1
ATOM 703 C C . VAL A 1 87 ? -6.506 15.945 2.011 1.00 92.50 87 VAL A C 1
ATOM 705 O O . VAL A 1 87 ? -5.754 16.714 2.610 1.00 92.50 87 VAL A O 1
ATOM 708 N N . ASP A 1 88 ? -7.832 16.003 2.113 1.00 95.19 88 ASP A N 1
ATOM 709 C CA . ASP A 1 88 ? -8.514 16.791 3.139 1.00 95.19 88 ASP A CA 1
ATOM 710 C C . ASP A 1 88 ? -8.516 15.965 4.435 1.00 95.19 88 ASP A C 1
ATOM 712 O O . ASP A 1 88 ? -9.127 14.893 4.513 1.00 95.19 88 ASP A O 1
ATOM 716 N N . CYS A 1 89 ? -7.750 16.407 5.435 1.00 95.75 89 CYS A N 1
ATOM 717 C CA . CYS A 1 89 ? -7.511 15.690 6.688 1.00 95.75 89 CYS A CA 1
ATOM 718 C C . CYS A 1 89 ? -8.699 15.865 7.648 1.00 95.75 89 CYS A C 1
ATOM 720 O O . CYS A 1 89 ? -8.565 16.402 8.747 1.00 95.75 89 CYS A O 1
ATOM 722 N N . THR A 1 90 ? -9.882 15.414 7.231 1.00 95.62 90 THR A N 1
ATOM 723 C CA . THR A 1 90 ? -11.147 15.546 7.974 1.00 95.62 90 THR A CA 1
ATOM 724 C C . THR A 1 90 ? -11.201 14.713 9.254 1.00 95.62 90 THR A C 1
ATOM 726 O O . THR A 1 90 ? -12.022 14.992 10.131 1.00 95.62 90 THR A O 1
ATOM 729 N N . GLY A 1 91 ? -10.323 13.712 9.390 1.00 95.50 91 GLY A N 1
ATOM 730 C CA . GLY A 1 91 ? -10.208 12.852 10.569 1.00 95.50 91 GLY A CA 1
ATOM 731 C C . GLY A 1 91 ? -11.444 11.988 10.841 1.00 95.50 91 GLY A C 1
ATOM 732 O O . GLY A 1 91 ? -11.617 11.536 11.969 1.00 95.50 91 GLY A O 1
ATOM 733 N N . GLU A 1 92 ? -12.289 11.773 9.829 1.00 95.50 92 GLU A N 1
ATOM 734 C CA . GLU A 1 92 ? -13.457 10.879 9.850 1.00 95.50 92 GLU A CA 1
ATOM 735 C C . GLU A 1 92 ? -13.092 9.406 10.095 1.00 95.50 92 GLU A C 1
ATOM 737 O O . GLU A 1 92 ? -13.958 8.605 10.439 1.00 95.50 92 GLU A O 1
ATOM 742 N N . GLY A 1 93 ? -11.825 9.037 9.897 1.00 93.12 93 GLY A N 1
ATOM 743 C CA . GLY A 1 93 ? -11.330 7.684 10.122 1.00 93.12 93 GLY A CA 1
ATOM 744 C C . GLY A 1 93 ? -11.291 6.813 8.870 1.00 93.12 93 GLY A C 1
ATOM 745 O O . GLY A 1 93 ? -11.657 7.229 7.765 1.00 93.12 93 GLY A O 1
ATOM 746 N N . ILE A 1 94 ? -10.808 5.591 9.075 1.00 90.44 94 ILE A N 1
ATOM 747 C CA . ILE A 1 94 ? -10.695 4.534 8.063 1.00 90.44 94 ILE A CA 1
ATOM 748 C C . ILE A 1 94 ? -11.882 3.578 8.161 1.00 90.44 94 ILE A C 1
ATOM 750 O O . ILE A 1 94 ? -12.505 3.464 9.218 1.00 90.44 94 ILE A O 1
ATOM 754 N N . LEU A 1 95 ? -12.178 2.868 7.078 1.00 88.06 95 LEU A N 1
ATOM 755 C CA . LEU A 1 95 ? -13.280 1.914 7.040 1.00 88.06 95 LEU A CA 1
ATOM 756 C C . LEU A 1 95 ? -12.838 0.573 7.644 1.00 88.06 95 LEU A C 1
ATOM 758 O O . LEU A 1 95 ? -11.760 0.073 7.324 1.00 88.06 95 LEU A O 1
ATOM 762 N N . PHE A 1 96 ? -13.656 -0.015 8.515 1.00 87.19 96 PHE A N 1
ATOM 763 C CA . PHE A 1 96 ? -13.371 -1.297 9.161 1.00 87.19 96 PHE A CA 1
ATOM 764 C C . PHE A 1 96 ? -14.558 -2.248 9.029 1.00 87.19 96 PHE A C 1
ATOM 766 O O . PHE A 1 96 ? -15.704 -1.860 9.253 1.00 87.19 96 PHE A O 1
ATOM 773 N N . VAL A 1 97 ? -14.285 -3.507 8.695 1.00 83.12 97 VAL A N 1
ATOM 774 C CA . VAL A 1 97 ? -15.284 -4.580 8.648 1.00 83.12 97 VAL A CA 1
ATOM 775 C C . VAL A 1 97 ? -14.711 -5.845 9.280 1.00 83.12 97 VAL A C 1
ATOM 777 O O . VAL A 1 97 ? -13.610 -6.276 8.947 1.00 83.12 97 VAL A O 1
ATOM 780 N N . GLU A 1 98 ? -15.453 -6.455 10.196 1.00 81.88 98 GLU A N 1
ATOM 781 C CA . GLU A 1 98 ? -15.133 -7.786 10.717 1.00 81.88 98 GLU A CA 1
ATOM 782 C C . GLU A 1 98 ? -15.885 -8.855 9.912 1.00 81.88 98 GLU A C 1
ATOM 784 O O . GLU A 1 98 ? -16.986 -8.605 9.414 1.00 81.88 98 GLU A O 1
ATOM 789 N N . ALA A 1 99 ? -15.300 -10.043 9.744 1.00 72.25 99 ALA A N 1
ATOM 790 C CA . ALA A 1 99 ? -15.922 -11.120 8.983 1.00 72.25 99 ALA A CA 1
ATOM 791 C C . ALA A 1 99 ? -15.565 -12.527 9.490 1.00 72.25 99 ALA A C 1
ATOM 793 O O . ALA A 1 99 ? -14.390 -12.871 9.642 1.00 72.25 99 ALA A O 1
ATOM 794 N N . ASP A 1 100 ? -16.584 -13.375 9.632 1.00 69.62 100 ASP A N 1
ATOM 795 C CA . ASP A 1 100 ? -16.449 -14.762 10.081 1.00 69.62 100 ASP A CA 1
ATOM 796 C C . ASP A 1 100 ? -16.146 -15.696 8.901 1.00 69.62 100 ASP A C 1
ATOM 798 O O . ASP A 1 100 ? -16.856 -15.724 7.879 1.00 69.62 100 ASP A O 1
ATOM 802 N N . ALA A 1 101 ? -15.092 -16.499 9.054 1.00 64.44 101 ALA A N 1
ATOM 803 C CA . ALA A 1 101 ? -14.660 -17.493 8.081 1.00 64.44 101 ALA A CA 1
ATOM 804 C C . ALA A 1 101 ? -15.166 -18.895 8.462 1.00 64.44 101 ALA A C 1
ATOM 806 O O . ALA A 1 101 ? -14.587 -19.576 9.300 1.00 64.44 101 ALA A O 1
ATOM 807 N N . HIS A 1 102 ? -16.222 -19.354 7.785 1.00 58.69 102 HIS A N 1
ATOM 808 C CA . HIS A 1 102 ? -16.830 -20.683 7.984 1.00 58.69 102 HIS A CA 1
ATOM 809 C C . HIS A 1 102 ? -16.084 -21.801 7.228 1.00 58.69 102 HIS A C 1
ATOM 811 O O . HIS A 1 102 ? -16.711 -22.650 6.598 1.00 58.69 102 HIS A O 1
ATOM 817 N N . VAL A 1 103 ? -14.748 -21.751 7.199 1.00 53.47 103 VAL A N 1
ATOM 818 C CA . VAL A 1 103 ? -13.887 -22.670 6.432 1.00 53.47 103 VAL A CA 1
ATOM 819 C C . VAL A 1 103 ? -12.702 -23.097 7.295 1.00 53.47 103 VAL A C 1
ATOM 821 O O . VAL A 1 103 ? -11.947 -22.257 7.774 1.00 53.47 103 VAL A O 1
ATOM 824 N N . GLU A 1 104 ? -12.530 -24.406 7.466 1.00 51.47 104 GLU A N 1
ATOM 825 C CA . GLU A 1 104 ? -11.399 -25.006 8.184 1.00 51.47 104 GLU A CA 1
ATOM 826 C C . GLU A 1 104 ? -10.091 -24.811 7.395 1.00 51.47 104 GLU A C 1
ATOM 828 O O . GLU A 1 104 ? -10.031 -25.133 6.203 1.00 51.47 104 GLU A O 1
ATOM 833 N N . LEU A 1 105 ? -9.038 -24.309 8.055 1.00 54.66 105 LEU A N 1
ATOM 834 C CA . LEU A 1 105 ? -7.760 -23.970 7.409 1.00 54.66 105 LEU A CA 1
ATOM 835 C C . LEU A 1 105 ? -7.080 -25.169 6.727 1.00 54.66 105 LEU A C 1
ATOM 837 O O . LEU A 1 105 ? -6.393 -24.983 5.723 1.00 54.66 105 LEU A O 1
ATOM 841 N N . ASP A 1 106 ? -7.284 -26.391 7.213 1.00 48.06 106 ASP A N 1
ATOM 842 C CA . ASP A 1 106 ? -6.618 -27.590 6.683 1.00 48.06 106 ASP A CA 1
ATOM 843 C C . ASP A 1 106 ? -6.941 -27.845 5.194 1.00 48.06 106 ASP A C 1
ATOM 845 O O . ASP A 1 106 ? -6.205 -28.539 4.495 1.00 48.06 106 ASP A O 1
ATOM 849 N N . LYS A 1 107 ? -8.012 -27.224 4.676 1.00 49.00 107 LYS A N 1
ATOM 850 C CA . LYS A 1 107 ? -8.418 -27.233 3.256 1.00 49.00 107 LYS A CA 1
ATOM 851 C C . LYS A 1 107 ? -7.716 -26.165 2.399 1.00 49.00 107 LYS A C 1
ATOM 853 O O . LYS A 1 107 ? -7.838 -26.183 1.177 1.00 49.00 107 LYS A O 1
ATOM 858 N N . LEU A 1 108 ? -6.994 -25.233 3.022 1.00 51.50 108 LEU A N 1
ATOM 859 C CA . LEU A 1 108 ? -6.236 -24.152 2.381 1.00 51.50 108 LEU A CA 1
ATOM 860 C C . LEU A 1 108 ? -4.758 -24.536 2.188 1.00 51.50 108 LEU A C 1
ATOM 862 O O . LEU A 1 108 ? -4.212 -24.334 1.101 1.00 51.50 108 LEU A O 1
ATOM 866 N N . GLY A 1 109 ? -4.122 -25.101 3.220 1.00 51.62 109 GLY A N 1
ATOM 867 C CA . GLY A 1 109 ? -2.727 -25.564 3.194 1.00 51.62 109 GLY A CA 1
ATOM 868 C C . GLY A 1 109 ? -1.722 -24.514 2.692 1.00 51.62 109 GLY A C 1
ATOM 869 O O . GLY A 1 109 ? -1.779 -23.341 3.058 1.00 51.62 109 GLY A O 1
ATOM 870 N N . ASP A 1 110 ? -0.816 -24.931 1.803 1.00 51.75 110 ASP A N 1
ATOM 871 C CA . ASP A 1 110 ? 0.226 -24.085 1.189 1.00 51.75 110 ASP A CA 1
ATOM 872 C C . ASP A 1 110 ? -0.315 -22.894 0.358 1.00 51.75 110 ASP A C 1
ATOM 874 O O . ASP A 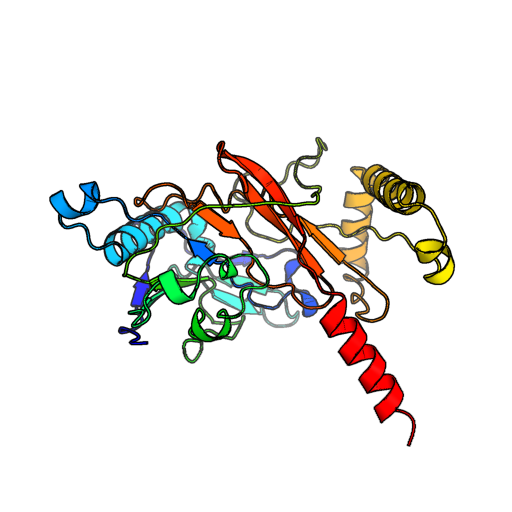1 110 ? 0.435 -21.976 0.014 1.00 51.75 110 ASP A O 1
ATOM 878 N N . SER A 1 111 ? -1.618 -22.875 0.046 1.00 48.84 111 SER A N 1
ATOM 879 C CA . SER A 1 111 ? -2.263 -21.944 -0.900 1.00 48.84 111 SER A CA 1
ATOM 880 C C . SER A 1 111 ? -2.362 -20.487 -0.421 1.00 48.84 111 SER A C 1
ATOM 882 O O . SER A 1 111 ? -2.927 -19.641 -1.112 1.00 48.84 111 SER A O 1
ATOM 884 N N . ILE A 1 112 ? -1.850 -20.163 0.767 1.00 52.91 112 ILE A N 1
ATOM 885 C CA . ILE A 1 112 ? -1.732 -18.773 1.239 1.00 52.91 112 ILE A CA 1
ATOM 886 C C . ILE A 1 112 ? -0.615 -18.021 0.485 1.00 52.91 112 ILE A C 1
ATOM 888 O O . ILE A 1 112 ? -0.629 -16.790 0.411 1.00 52.91 112 ILE A O 1
ATOM 892 N N . LYS A 1 113 ? 0.323 -18.748 -0.138 1.00 53.81 113 LYS A N 1
ATOM 893 C CA . LYS A 1 113 ? 1.372 -18.177 -0.992 1.00 53.81 113 LYS A CA 1
ATOM 894 C C . LYS A 1 113 ? 0.766 -17.439 -2.201 1.00 53.81 113 LYS A C 1
ATOM 896 O O . LYS A 1 113 ? -0.104 -17.989 -2.874 1.00 53.81 113 LYS A O 1
ATOM 901 N N . PRO A 1 114 ? 1.235 -16.220 -2.522 1.00 57.16 114 PRO A N 1
ATOM 902 C CA . PRO A 1 114 ? 0.854 -15.532 -3.752 1.00 57.16 114 PRO A CA 1
ATOM 903 C C . PRO A 1 114 ? 1.216 -16.323 -5.031 1.00 57.16 114 PRO A C 1
ATOM 905 O O . PRO A 1 114 ? 2.338 -16.826 -5.110 1.00 57.16 114 PRO A O 1
ATOM 908 N N . PRO A 1 115 ? 0.344 -16.383 -6.060 1.00 60.50 115 PRO A N 1
ATOM 909 C CA . PRO A 1 115 ? -0.980 -15.763 -6.137 1.00 60.50 115 PRO A CA 1
ATOM 910 C C . PRO A 1 115 ? -2.019 -16.511 -5.286 1.00 60.50 115 PRO A C 1
ATOM 912 O O . PRO A 1 115 ? -2.306 -17.678 -5.533 1.00 60.50 115 PRO A O 1
ATOM 915 N N . CYS A 1 116 ? -2.628 -15.829 -4.311 1.00 59.66 116 CYS A N 1
ATOM 916 C CA . CYS A 1 116 ? -3.588 -16.469 -3.412 1.00 59.66 116 CYS A CA 1
ATOM 917 C C . CYS A 1 116 ? -4.896 -16.796 -4.170 1.00 59.66 116 CYS A C 1
ATOM 919 O O . CYS A 1 116 ? -5.591 -15.866 -4.594 1.00 59.66 116 CYS A O 1
ATOM 921 N N . PRO A 1 117 ? -5.283 -18.079 -4.329 1.00 61.84 117 PRO A N 1
ATOM 922 C CA . PRO A 1 117 ? -6.418 -18.476 -5.166 1.00 61.84 117 PRO A CA 1
ATOM 923 C C . PRO A 1 117 ? -7.771 -18.175 -4.508 1.00 61.84 117 PRO A C 1
ATOM 925 O O . PRO A 1 117 ? -8.792 -18.102 -5.183 1.00 61.84 117 PRO A O 1
ATOM 928 N N . TYR A 1 118 ? -7.780 -17.948 -3.193 1.00 64.00 118 TYR A N 1
ATOM 929 C CA . TYR A 1 118 ? -8.971 -17.590 -2.426 1.00 64.00 118 TYR A CA 1
ATOM 930 C C . TYR A 1 118 ? -9.211 -16.078 -2.360 1.00 64.00 118 TYR A C 1
ATOM 932 O O . TYR A 1 118 ? -10.135 -15.652 -1.675 1.00 64.00 118 TYR A O 1
ATOM 940 N N . LEU A 1 119 ? -8.403 -15.245 -3.030 1.00 64.44 119 LEU A N 1
ATOM 941 C CA . LEU A 1 119 ? -8.392 -13.800 -2.787 1.00 64.44 119 LEU A CA 1
ATOM 942 C C . LEU A 1 119 ? -9.761 -13.127 -2.957 1.00 64.44 119 LEU A C 1
ATOM 944 O O . LEU A 1 119 ? -10.130 -12.299 -2.132 1.00 64.44 119 LEU A O 1
ATOM 948 N N . ASP A 1 120 ? -10.539 -13.520 -3.962 1.00 66.12 120 ASP A N 1
ATOM 949 C CA . ASP A 1 120 ? -11.853 -12.920 -4.221 1.00 66.12 120 ASP A CA 1
ATOM 950 C C . ASP A 1 120 ? -12.946 -13.452 -3.247 1.00 66.12 120 ASP A C 1
ATOM 952 O O . ASP A 1 120 ? -14.075 -12.974 -3.242 1.00 66.12 120 ASP A O 1
ATOM 956 N N . GLN A 1 121 ? -12.590 -14.402 -2.367 1.00 66.50 121 GLN A N 1
ATOM 957 C CA . GLN A 1 121 ? -13.325 -14.805 -1.151 1.00 66.50 121 GLN A CA 1
ATOM 958 C C . GLN A 1 121 ? -12.721 -14.166 0.126 1.00 66.50 121 GLN A C 1
ATOM 960 O O . GLN A 1 121 ? -13.375 -14.072 1.172 1.00 66.50 121 GLN A O 1
ATOM 965 N N . LEU A 1 122 ? -11.452 -13.738 0.067 1.00 64.38 122 LEU A N 1
ATOM 966 C CA . LEU A 1 122 ? -10.742 -13.054 1.151 1.00 64.38 122 LEU A CA 1
ATOM 967 C C . LEU A 1 122 ? -10.999 -11.535 1.185 1.00 64.38 122 LEU A C 1
ATOM 969 O O . LEU A 1 122 ? -10.900 -10.943 2.260 1.00 64.38 122 LEU A O 1
ATOM 973 N N . LEU A 1 123 ? -11.381 -10.922 0.064 1.00 68.81 123 LEU A N 1
ATOM 974 C CA . LEU A 1 123 ? -11.719 -9.501 -0.037 1.00 68.81 123 LEU A CA 1
ATOM 975 C C . LEU A 1 123 ? -13.236 -9.287 -0.086 1.00 68.81 123 LEU A C 1
ATOM 977 O O . LEU A 1 123 ? -13.917 -9.817 -0.959 1.00 68.81 123 LEU A O 1
ATOM 981 N N . TYR A 1 124 ? -13.757 -8.460 0.818 1.00 69.88 124 TYR A N 1
ATOM 982 C CA . TYR A 1 124 ? -15.112 -7.916 0.743 1.00 69.88 124 TYR A CA 1
ATOM 983 C C . TYR A 1 124 ? -15.068 -6.474 0.228 1.00 69.88 124 TYR A C 1
ATOM 985 O O . TYR A 1 124 ? -14.491 -5.605 0.881 1.00 69.88 124 TYR A O 1
ATOM 993 N N . ASN A 1 125 ? -15.682 -6.209 -0.930 1.00 72.19 125 ASN A N 1
ATOM 994 C CA . ASN A 1 125 ? -15.872 -4.839 -1.405 1.00 72.19 125 ASN A CA 1
ATOM 995 C C . ASN A 1 125 ? -17.055 -4.209 -0.656 1.00 72.19 125 ASN A C 1
ATOM 997 O O . ASN A 1 125 ? -18.189 -4.669 -0.806 1.00 72.19 125 ASN A O 1
ATOM 1001 N N . VAL A 1 126 ? -16.809 -3.172 0.148 1.00 73.81 126 VAL A N 1
ATOM 1002 C CA . VAL A 1 126 ? -17.892 -2.448 0.824 1.00 73.81 126 VAL A CA 1
ATOM 1003 C C . VAL A 1 126 ? -18.540 -1.493 -0.191 1.00 73.81 126 VAL A C 1
ATOM 1005 O O . VAL A 1 126 ? -17.822 -0.760 -0.870 1.00 73.81 126 VAL A O 1
ATOM 1008 N N . PRO A 1 127 ? -19.879 -1.445 -0.316 1.00 78.38 127 PRO A N 1
ATOM 1009 C CA . PRO A 1 127 ? -20.535 -0.512 -1.231 1.00 78.38 127 PRO A CA 1
ATOM 1010 C C . PRO A 1 127 ? -20.097 0.943 -0.992 1.00 78.38 127 PRO A C 1
ATOM 1012 O O . PRO A 1 127 ? -20.265 1.471 0.107 1.00 78.38 127 PRO A O 1
ATOM 1015 N N . GLY A 1 128 ? -19.533 1.580 -2.024 1.00 73.19 128 GLY A N 1
ATOM 1016 C CA . GLY A 1 128 ? -19.012 2.948 -1.960 1.00 73.19 128 GLY A CA 1
ATOM 1017 C C . GLY A 1 128 ? -17.591 3.092 -1.398 1.00 73.19 128 GLY A C 1
ATOM 1018 O O . GLY A 1 128 ? -17.148 4.221 -1.206 1.00 73.19 128 GLY A O 1
ATOM 1019 N N . SER A 1 129 ? -16.865 1.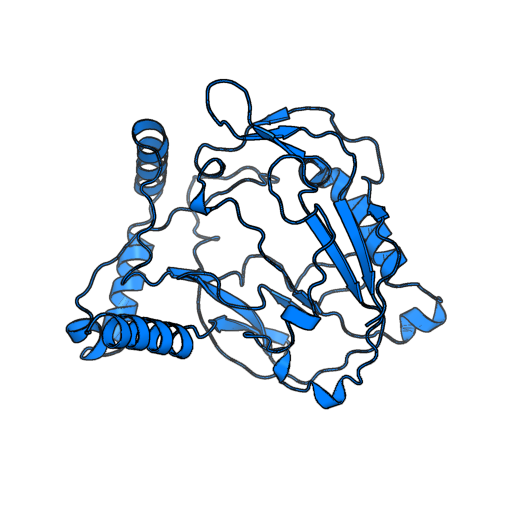997 -1.133 1.00 75.44 129 SER A N 1
ATOM 1020 C CA . SER A 1 129 ? -15.440 2.047 -0.764 1.00 75.44 129 SER A CA 1
ATOM 1021 C C . SER A 1 129 ? -14.483 1.812 -1.931 1.00 75.44 129 SER A C 1
ATOM 1023 O O . SER A 1 129 ? -13.283 1.786 -1.705 1.00 75.44 129 SER A O 1
ATOM 1025 N N . ASP A 1 130 ? -14.979 1.600 -3.149 1.00 73.00 130 ASP A N 1
ATOM 1026 C CA . ASP A 1 130 ? -14.214 1.236 -4.350 1.00 73.00 130 ASP A CA 1
ATOM 1027 C C . ASP A 1 130 ? -13.673 2.438 -5.148 1.00 73.00 130 ASP A C 1
ATOM 1029 O O . ASP A 1 130 ? -12.797 2.284 -6.003 1.00 73.00 130 ASP A O 1
ATOM 1033 N N . GLY A 1 131 ? -14.156 3.646 -4.853 1.00 77.81 131 GLY A N 1
ATOM 1034 C CA . GLY A 1 131 ? -13.645 4.886 -5.431 1.00 77.81 131 GLY A CA 1
ATOM 1035 C C . GLY A 1 131 ? -12.312 5.361 -4.831 1.00 77.81 131 GLY A C 1
ATOM 1036 O O . GLY A 1 131 ? -11.740 4.766 -3.918 1.00 77.81 131 GLY A O 1
ATOM 1037 N N . ILE A 1 132 ? -11.818 6.484 -5.360 1.00 81.50 132 ILE A N 1
ATOM 1038 C CA . ILE A 1 132 ? -10.611 7.181 -4.870 1.00 81.50 132 ILE A CA 1
ATOM 1039 C C . ILE A 1 132 ? -10.963 8.577 -4.336 1.00 81.50 132 ILE A C 1
ATOM 1041 O O . ILE A 1 132 ? -10.497 8.970 -3.271 1.00 81.50 132 ILE A O 1
ATOM 1045 N N . ILE A 1 133 ? -11.810 9.324 -5.052 1.00 86.69 133 ILE A N 1
ATOM 1046 C CA . ILE A 1 133 ? -12.272 10.654 -4.634 1.00 86.69 133 ILE A CA 1
ATOM 1047 C C . ILE A 1 133 ? -13.418 10.496 -3.628 1.00 86.69 133 ILE A C 1
ATOM 1049 O O . ILE A 1 133 ? -14.343 9.721 -3.865 1.00 86.69 133 ILE A O 1
ATOM 1053 N N . GLY A 1 134 ? -13.354 11.205 -2.499 1.00 87.06 134 GLY A N 1
ATOM 1054 C CA . GLY A 1 134 ? -14.376 11.185 -1.442 1.00 87.06 134 GLY A CA 1
ATOM 1055 C C . GLY A 1 134 ? -14.482 9.882 -0.635 1.00 87.06 134 GLY A C 1
ATOM 1056 O O . GLY A 1 134 ? -15.212 9.843 0.351 1.00 87.06 134 GLY A O 1
ATOM 1057 N N . CYS A 1 135 ? -13.748 8.832 -1.010 1.00 87.56 135 CYS A N 1
ATOM 1058 C CA . CYS A 1 135 ? -13.770 7.529 -0.341 1.00 87.56 135 CYS A CA 1
ATOM 1059 C C . CYS A 1 135 ? -12.752 7.465 0.820 1.00 87.56 135 CYS A C 1
ATOM 1061 O O . CYS A 1 135 ? -11.769 8.216 0.817 1.00 87.56 135 CYS A O 1
ATOM 1063 N N . PRO A 1 136 ? -12.943 6.577 1.817 1.00 87.00 136 PRO A N 1
ATOM 1064 C CA . PRO A 1 136 ? -11.937 6.317 2.846 1.00 87.00 136 PRO A CA 1
ATOM 1065 C C . PRO A 1 136 ? -10.633 5.784 2.244 1.00 87.00 136 PRO A C 1
ATOM 1067 O O . PRO A 1 136 ? -10.653 4.875 1.420 1.00 87.00 136 PRO A O 1
ATOM 1070 N N . LEU A 1 137 ? -9.489 6.316 2.685 1.00 85.38 137 LEU A N 1
ATOM 1071 C CA . LEU A 1 137 ? -8.176 5.995 2.096 1.00 85.38 137 LEU A CA 1
ATOM 1072 C C . LEU A 1 137 ? -7.600 4.642 2.532 1.00 85.38 137 LEU A C 1
ATOM 1074 O O . LEU A 1 137 ? -6.555 4.221 2.038 1.00 85.38 137 LEU A O 1
ATOM 1078 N N . LEU A 1 138 ? -8.274 3.965 3.460 1.00 84.44 138 LEU A N 1
ATOM 1079 C CA . LEU A 1 138 ? -7.951 2.620 3.902 1.00 84.44 138 LEU A CA 1
ATOM 1080 C C . LEU A 1 138 ? -9.241 1.894 4.303 1.00 84.44 138 LEU A C 1
ATOM 1082 O O . LEU A 1 138 ? -10.079 2.444 5.025 1.00 84.44 138 LEU A O 1
ATOM 1086 N N . LEU A 1 139 ? -9.359 0.647 3.851 1.00 81.81 139 LEU A N 1
ATOM 1087 C CA . LEU A 1 139 ? -10.329 -0.342 4.309 1.00 81.81 139 LEU A CA 1
ATOM 1088 C C . LEU A 1 139 ? -9.552 -1.481 4.974 1.00 81.81 139 LEU A C 1
ATOM 1090 O O . LEU A 1 139 ? -8.687 -2.089 4.345 1.00 81.81 139 LEU A O 1
ATOM 1094 N N . VAL A 1 140 ? -9.860 -1.776 6.236 1.00 80.44 140 VAL A N 1
ATOM 1095 C CA . VAL A 1 140 ? -9.326 -2.936 6.956 1.00 80.44 140 VAL A CA 1
ATOM 1096 C C . VAL A 1 140 ? -10.429 -3.971 7.130 1.00 80.44 140 VAL A C 1
ATOM 1098 O O . VAL A 1 140 ? -11.468 -3.690 7.727 1.00 80.44 140 VAL A O 1
ATOM 1101 N N . GLN A 1 141 ? -10.180 -5.186 6.644 1.00 75.81 141 GLN A N 1
ATOM 1102 C CA . GLN A 1 141 ? -11.024 -6.343 6.916 1.00 75.81 141 GLN A CA 1
ATOM 1103 C C . GLN A 1 141 ? -10.359 -7.243 7.963 1.00 75.81 141 GLN A C 1
ATOM 1105 O O . GLN A 1 141 ? -9.354 -7.892 7.675 1.00 75.81 141 GLN A O 1
ATOM 1110 N N . CYS A 1 142 ? -10.932 -7.305 9.165 1.00 74.31 142 CYS A N 1
ATOM 1111 C CA . CYS A 1 142 ? -10.529 -8.257 10.198 1.00 74.31 142 CYS A CA 1
ATOM 1112 C C . CYS A 1 142 ? -11.258 -9.595 10.008 1.00 74.31 142 CYS A C 1
ATOM 1114 O O . CYS A 1 142 ? -12.406 -9.629 9.558 1.00 74.31 142 CYS A O 1
ATOM 1116 N N . ARG A 1 143 ? -10.585 -10.704 10.330 1.00 68.81 143 ARG A N 1
ATOM 1117 C CA . ARG A 1 143 ? -11.114 -12.069 10.206 1.00 68.81 143 ARG A CA 1
ATOM 1118 C C . ARG A 1 143 ? -10.768 -12.865 11.455 1.00 68.81 143 ARG A C 1
ATOM 1120 O O . ARG A 1 143 ? -9.594 -12.983 11.795 1.00 68.81 143 ARG A O 1
ATOM 1127 N N . THR A 1 144 ? -11.786 -13.415 12.105 1.00 56.72 144 THR A N 1
ATOM 1128 C CA . THR A 1 144 ? -11.685 -13.879 13.494 1.00 56.72 144 THR A CA 1
ATOM 1129 C C . THR A 1 144 ? -11.990 -15.379 13.596 1.00 56.72 144 THR A C 1
ATOM 1131 O O . THR A 1 144 ? -13.068 -15.752 14.035 1.00 56.72 144 THR A O 1
ATOM 1134 N N . ILE A 1 145 ? -11.066 -16.248 13.145 1.00 51.53 145 ILE A N 1
ATOM 1135 C CA . ILE A 1 145 ? -10.983 -17.695 13.472 1.00 51.53 145 ILE A CA 1
ATOM 1136 C C . ILE A 1 145 ? -9.636 -18.283 12.983 1.00 51.53 145 ILE A C 1
ATOM 1138 O O . ILE A 1 145 ? -8.958 -17.682 12.152 1.00 51.53 145 ILE A O 1
ATOM 1142 N N . ALA A 1 146 ? -9.223 -19.406 13.582 1.00 43.22 146 ALA A N 1
ATOM 1143 C CA . ALA A 1 146 ? -7.849 -19.922 13.666 1.00 43.22 146 ALA A CA 1
ATOM 1144 C C . ALA A 1 146 ? -7.029 -20.040 12.361 1.00 43.22 146 ALA A C 1
ATOM 1146 O O . ALA A 1 146 ? -7.521 -20.492 11.327 1.00 43.22 146 ALA A O 1
ATOM 1147 N N . LEU A 1 147 ? -5.720 -19.766 12.485 1.00 47.44 147 LEU A N 1
ATOM 1148 C CA . LEU A 1 147 ? -4.682 -20.126 11.515 1.00 47.44 147 LEU A CA 1
ATOM 1149 C C . LEU A 1 147 ? -3.463 -20.772 12.207 1.00 47.44 147 LEU A C 1
ATOM 1151 O O . LEU A 1 147 ? -3.063 -20.330 13.284 1.00 47.44 147 LEU A O 1
ATOM 1155 N N . GLY A 1 148 ? -2.841 -21.761 11.555 1.00 41.19 148 GLY A N 1
ATOM 1156 C CA . GLY A 1 148 ? -1.570 -22.386 11.946 1.00 41.19 148 GLY A CA 1
ATOM 1157 C C . GLY A 1 148 ? -0.872 -22.992 10.722 1.00 41.19 148 GLY A C 1
ATOM 1158 O O . GLY A 1 148 ? -1.506 -23.718 9.962 1.00 41.19 148 GLY A O 1
ATOM 1159 N N . LEU A 1 149 ? 0.398 -22.642 10.482 1.00 38.12 149 LEU A N 1
ATOM 1160 C CA . LEU A 1 149 ? 1.086 -22.840 9.192 1.00 38.12 149 LEU A CA 1
ATOM 1161 C C . LEU A 1 149 ? 2.485 -23.465 9.333 1.00 38.12 149 LEU A C 1
ATOM 1163 O O . LEU A 1 149 ? 3.125 -23.334 10.373 1.00 38.12 149 LEU A O 1
ATOM 1167 N N . ASP A 1 150 ? 2.993 -24.043 8.237 1.00 27.88 150 ASP A N 1
ATOM 1168 C CA . ASP A 1 150 ? 4.358 -24.577 8.105 1.00 27.88 150 ASP A CA 1
ATOM 1169 C C . ASP A 1 150 ? 4.953 -24.218 6.701 1.00 27.88 150 ASP A C 1
ATOM 1171 O O . ASP A 1 150 ? 4.326 -24.548 5.695 1.00 27.88 150 ASP A O 1
ATOM 1175 N N . PRO A 1 151 ? 6.088 -23.480 6.573 1.00 28.17 151 PRO A N 1
ATOM 1176 C CA . PRO A 1 151 ? 6.440 -22.720 5.340 1.00 28.17 151 PRO A CA 1
ATOM 1177 C C . PRO A 1 151 ? 7.526 -23.302 4.386 1.00 28.17 151 PRO A C 1
ATOM 1179 O O . PRO A 1 151 ? 8.327 -24.141 4.793 1.00 28.17 151 PRO A O 1
ATOM 1182 N N . ASN A 1 152 ? 7.607 -22.768 3.136 1.00 22.59 152 ASN A N 1
ATOM 1183 C CA . ASN A 1 152 ? 8.686 -22.923 2.104 1.00 22.59 152 ASN A CA 1
ATOM 1184 C C . ASN A 1 152 ? 8.668 -21.781 0.997 1.00 22.59 152 ASN A C 1
ATOM 1186 O O . ASN A 1 152 ? 7.783 -20.933 1.063 1.00 22.59 152 ASN A O 1
ATOM 1190 N N . LEU A 1 153 ? 9.603 -21.733 0.004 1.00 22.30 153 LEU A N 1
ATOM 1191 C CA . LEU A 1 153 ? 10.521 -20.586 -0.382 1.00 22.30 153 LEU A CA 1
ATOM 1192 C C . LEU A 1 153 ? 10.498 -19.930 -1.843 1.00 22.30 153 LEU A C 1
ATOM 1194 O O . LEU A 1 153 ? 10.080 -20.621 -2.766 1.00 22.30 153 LEU A O 1
ATOM 1198 N N . THR A 1 154 ? 11.118 -18.712 -2.063 1.00 24.88 154 THR A N 1
ATOM 1199 C CA . THR A 1 154 ? 11.874 -18.152 -3.291 1.00 24.88 154 THR A CA 1
ATOM 1200 C C . THR A 1 154 ? 11.209 -17.099 -4.268 1.00 24.88 154 THR A C 1
ATOM 1202 O O . THR A 1 154 ? 10.077 -17.349 -4.646 1.00 24.88 154 THR A O 1
ATOM 1205 N N . TYR A 1 155 ? 11.778 -16.006 -4.900 1.00 25.44 155 TYR A N 1
ATOM 1206 C CA . TYR A 1 155 ? 12.904 -15.009 -4.688 1.00 25.44 155 TYR A CA 1
ATOM 1207 C C . TYR A 1 155 ? 12.984 -13.783 -5.723 1.00 25.44 155 TYR A C 1
ATOM 1209 O O . TYR A 1 155 ? 13.098 -14.068 -6.911 1.00 25.44 155 TYR A O 1
ATOM 1217 N N . LEU A 1 156 ? 13.015 -12.455 -5.342 1.00 35.19 156 LEU A N 1
ATOM 1218 C CA . LEU A 1 156 ? 13.801 -11.273 -5.916 1.00 35.19 156 LEU A CA 1
ATOM 1219 C C . LEU A 1 156 ? 13.671 -9.832 -5.229 1.00 35.19 156 LEU A C 1
ATOM 1221 O O . LEU A 1 156 ? 13.172 -9.758 -4.114 1.00 35.19 156 LEU A O 1
ATOM 1225 N N . VAL A 1 157 ? 14.208 -8.700 -5.800 1.00 26.05 157 VAL A N 1
ATOM 1226 C CA . VAL A 1 157 ? 14.824 -7.512 -5.065 1.00 26.05 157 VAL A CA 1
ATOM 1227 C C . VAL A 1 157 ? 14.525 -6.010 -5.493 1.00 26.05 157 VAL A C 1
ATOM 1229 O O . VAL A 1 157 ? 14.609 -5.669 -6.676 1.00 26.05 157 VAL A O 1
ATOM 1232 N N . ASN A 1 158 ? 14.379 -5.071 -4.515 1.00 34.75 158 ASN A N 1
ATOM 1233 C CA . ASN A 1 158 ? 13.956 -3.622 -4.554 1.00 34.75 158 ASN A CA 1
ATOM 1234 C C . ASN A 1 158 ? 15.079 -2.576 -4.846 1.00 34.75 158 ASN A C 1
ATOM 1236 O O . ASN A 1 158 ? 16.202 -2.936 -5.212 1.00 34.75 158 ASN A O 1
ATOM 1240 N N . ALA A 1 159 ? 14.756 -1.278 -4.703 1.00 31.25 159 ALA A N 1
ATOM 1241 C CA . ALA A 1 159 ? 15.617 -0.089 -4.765 1.00 31.25 159 ALA A CA 1
ATOM 1242 C C . ALA A 1 159 ? 15.452 0.927 -3.594 1.00 31.25 159 ALA A C 1
ATOM 1244 O O . ALA A 1 159 ? 16.363 1.735 -3.395 1.00 31.25 159 ALA A O 1
ATOM 1245 N N . ARG A 1 160 ? 14.364 0.905 -2.793 1.00 36.81 160 ARG A N 1
ATOM 1246 C CA . ARG A 1 160 ? 14.329 1.658 -1.511 1.00 36.81 160 ARG A CA 1
ATOM 1247 C C . ARG A 1 160 ? 15.448 1.129 -0.598 1.00 36.81 160 ARG A C 1
ATOM 1249 O O . ARG A 1 160 ? 15.587 -0.082 -0.458 1.00 36.81 160 ARG A O 1
ATOM 1256 N N . GLY A 1 161 ? 16.260 2.028 -0.035 1.00 35.94 161 GLY A N 1
ATOM 1257 C CA . GLY A 1 161 ? 17.480 1.683 0.714 1.00 35.94 161 GLY A CA 1
ATOM 1258 C C . GLY A 1 161 ? 18.808 1.954 -0.013 1.00 35.94 161 GLY A C 1
ATOM 1259 O O . GLY A 1 161 ? 19.868 1.693 0.551 1.00 35.94 161 GLY A O 1
ATOM 1260 N N . LYS A 1 162 ? 18.803 2.512 -1.235 1.00 40.50 162 LYS A N 1
ATOM 1261 C CA . LYS A 1 162 ? 20.011 3.164 -1.774 1.00 40.50 162 LYS A CA 1
ATOM 1262 C C . LYS A 1 162 ? 20.365 4.394 -0.929 1.00 40.50 162 LYS A C 1
ATOM 1264 O O . LYS A 1 162 ? 19.533 5.286 -0.792 1.00 40.50 162 LYS A O 1
ATOM 1269 N N . SER A 1 163 ? 21.611 4.481 -0.460 1.00 41.97 163 SER A N 1
ATOM 1270 C CA . SER A 1 163 ? 22.150 5.711 0.134 1.00 41.97 163 SER A CA 1
ATOM 1271 C C . SER A 1 163 ? 22.341 6.772 -0.957 1.00 41.97 163 SER A C 1
ATOM 1273 O O . SER A 1 163 ? 23.239 6.678 -1.795 1.00 41.97 163 SER A O 1
ATOM 1275 N N . LEU A 1 164 ? 21.426 7.737 -0.985 1.00 50.06 164 LEU A N 1
ATOM 1276 C CA . LEU A 1 164 ? 21.370 8.887 -1.886 1.00 50.06 164 LEU A CA 1
ATOM 1277 C C . LEU A 1 164 ? 21.099 10.113 -1.011 1.00 50.06 164 LEU A C 1
ATOM 1279 O O . LEU A 1 164 ? 20.314 10.013 -0.074 1.00 50.06 164 LEU A O 1
ATOM 1283 N N . LYS A 1 165 ? 21.666 11.281 -1.333 1.00 50.12 165 LYS A N 1
ATOM 1284 C CA . LYS A 1 165 ? 21.465 12.519 -0.546 1.00 50.12 165 LYS A CA 1
ATOM 1285 C C . LYS A 1 165 ? 20.062 13.139 -0.692 1.00 50.12 165 LYS A C 1
ATOM 1287 O O . LYS A 1 165 ? 19.839 14.275 -0.286 1.00 50.12 165 LYS A O 1
ATOM 1292 N N . PHE A 1 166 ? 19.127 12.414 -1.300 1.00 55.38 166 PHE A N 1
ATOM 1293 C CA . PHE A 1 166 ? 17.730 12.804 -1.424 1.00 55.38 166 PHE A CA 1
ATOM 1294 C C . PHE A 1 166 ? 16.935 12.181 -0.273 1.00 55.38 166 PHE A C 1
ATOM 1296 O O . PHE A 1 166 ? 16.320 11.122 -0.415 1.00 55.38 166 PHE A O 1
ATOM 1303 N N . GLU A 1 167 ? 17.000 12.821 0.892 1.00 65.25 167 GLU A N 1
ATOM 1304 C CA . GLU A 1 167 ? 16.232 12.411 2.065 1.00 65.25 167 GLU A CA 1
ATOM 1305 C C . GLU A 1 167 ? 14.765 12.821 1.897 1.00 65.25 167 GLU A C 1
ATOM 1307 O O . GLU A 1 167 ? 14.388 13.983 2.045 1.00 65.25 167 GLU A O 1
ATOM 1312 N N . VAL A 1 168 ? 13.923 11.839 1.575 1.00 70.06 168 VAL A N 1
ATOM 1313 C CA . VAL A 1 168 ? 12.469 11.969 1.703 1.00 70.06 168 VAL A CA 1
ATOM 1314 C C . VAL A 1 168 ? 12.146 12.140 3.197 1.00 70.06 168 VAL A C 1
ATOM 1316 O O . VAL A 1 168 ? 12.585 11.296 3.982 1.00 70.06 168 VAL A O 1
ATOM 1319 N N . PRO A 1 169 ? 11.397 13.181 3.615 1.00 71.31 169 PRO A N 1
ATOM 1320 C CA . PRO A 1 169 ? 11.130 13.433 5.028 1.00 71.31 169 PRO A CA 1
ATOM 1321 C C . PRO A 1 169 ? 10.498 12.238 5.749 1.00 71.31 169 PRO A C 1
ATOM 1323 O O . PRO A 1 169 ? 9.603 11.572 5.221 1.00 71.31 169 PRO A O 1
ATOM 1326 N N . LEU A 1 170 ? 10.929 11.996 6.989 1.00 69.38 170 LEU A N 1
ATOM 1327 C CA . LEU A 1 170 ? 10.320 10.990 7.857 1.00 69.38 170 LEU A CA 1
ATOM 1328 C C . LEU A 1 170 ? 8.833 11.329 8.069 1.00 69.38 170 LEU A C 1
ATOM 1330 O O . LEU A 1 170 ? 8.503 12.442 8.474 1.00 69.38 170 LEU A O 1
ATOM 1334 N N . GLY A 1 171 ? 7.941 10.380 7.774 1.00 67.69 171 GLY A N 1
ATOM 1335 C CA . GLY A 1 171 ? 6.489 10.612 7.779 1.00 67.69 171 GLY A CA 1
ATOM 1336 C C . GLY A 1 171 ? 5.908 11.156 6.463 1.00 67.69 171 GLY A C 1
ATOM 1337 O O . GLY A 1 171 ? 4.755 11.579 6.438 1.00 67.69 171 GLY A O 1
ATOM 1338 N N . TYR A 1 172 ? 6.661 11.155 5.358 1.00 71.69 172 TYR A N 1
ATOM 1339 C CA . TYR A 1 172 ? 6.094 11.380 4.024 1.00 71.69 172 TYR A CA 1
ATOM 1340 C C . TYR A 1 172 ? 5.274 10.165 3.555 1.00 71.69 172 TYR A C 1
ATOM 1342 O O . TYR A 1 172 ? 5.774 9.039 3.537 1.00 71.69 172 TYR A O 1
ATOM 1350 N N . TYR A 1 173 ? 4.027 10.406 3.136 1.00 70.12 173 TYR A N 1
ATOM 1351 C CA . TYR A 1 173 ? 3.050 9.360 2.792 1.00 70.12 173 TYR A CA 1
ATOM 1352 C C . TYR A 1 173 ? 2.608 9.353 1.310 1.00 70.12 173 TYR A C 1
ATOM 1354 O O . TYR A 1 173 ? 1.674 8.637 0.963 1.00 70.12 173 TYR A O 1
ATOM 1362 N N . GLY A 1 174 ? 3.251 10.141 0.437 1.00 72.75 174 GLY A N 1
ATOM 1363 C CA . GLY A 1 174 ? 2.982 10.164 -1.013 1.00 72.75 174 GLY A CA 1
ATOM 1364 C C . GLY A 1 174 ? 3.885 9.223 -1.828 1.00 72.75 174 GLY A C 1
ATOM 1365 O O . GLY A 1 174 ? 4.716 8.491 -1.279 1.00 72.75 174 GLY A O 1
ATOM 1366 N N . ASN A 1 175 ? 3.765 9.247 -3.159 1.00 76.75 175 ASN A N 1
ATOM 1367 C CA . ASN A 1 175 ? 4.609 8.428 -4.032 1.00 76.75 175 ASN A CA 1
ATOM 1368 C C . ASN A 1 175 ? 6.038 8.980 -4.191 1.00 76.75 175 ASN A C 1
ATOM 1370 O O . ASN A 1 175 ? 6.276 9.977 -4.864 1.00 76.75 175 ASN A O 1
ATOM 1374 N N . ALA A 1 176 ? 7.023 8.235 -3.683 1.00 75.69 176 ALA A N 1
ATOM 1375 C CA . ALA A 1 176 ? 8.450 8.454 -3.933 1.00 75.69 176 ALA A CA 1
ATOM 1376 C C . ALA A 1 176 ? 9.031 7.318 -4.800 1.00 75.69 176 ALA A C 1
ATOM 1378 O O . ALA A 1 176 ? 9.730 6.433 -4.298 1.00 75.69 176 ALA A O 1
ATOM 1379 N N . LEU A 1 177 ? 8.697 7.296 -6.100 1.00 72.94 177 LEU A N 1
ATOM 1380 C CA . LEU A 1 177 ? 9.108 6.228 -7.024 1.00 72.94 177 LEU A CA 1
ATOM 1381 C C . LEU A 1 177 ? 9.557 6.736 -8.402 1.00 72.94 177 LEU A C 1
ATOM 1383 O O . LEU A 1 177 ? 8.874 7.518 -9.059 1.00 72.94 177 LEU A O 1
ATOM 1387 N N . VAL A 1 178 ? 10.682 6.195 -8.874 1.00 73.38 178 VAL A N 1
ATOM 1388 C CA . VAL A 1 178 ? 11.214 6.373 -10.232 1.00 73.38 178 VAL A CA 1
ATOM 1389 C C . VAL A 1 178 ? 11.388 4.993 -10.860 1.00 73.38 178 VAL A C 1
ATOM 1391 O O . VAL A 1 178 ? 11.906 4.076 -10.224 1.00 73.38 178 VAL A O 1
ATOM 1394 N N . SER A 1 179 ? 10.943 4.841 -12.107 1.00 70.75 179 SER A N 1
ATOM 1395 C CA . SER A 1 179 ? 10.938 3.567 -12.834 1.00 70.75 179 SER A CA 1
ATOM 1396 C C . SER A 1 179 ? 11.858 3.672 -14.055 1.00 70.75 179 SER A C 1
ATOM 1398 O O . SER A 1 179 ? 11.377 4.019 -15.134 1.00 70.75 179 SER A O 1
ATOM 1400 N N . PRO A 1 180 ? 13.175 3.438 -13.914 1.00 75.50 180 PRO A N 1
ATOM 1401 C CA . PRO A 1 180 ? 14.075 3.473 -15.056 1.00 75.50 180 PRO A CA 1
ATOM 1402 C C . PRO A 1 180 ? 13.842 2.238 -15.938 1.00 75.50 180 PRO A C 1
ATOM 1404 O O . PRO A 1 180 ? 13.590 1.139 -15.439 1.00 75.50 180 PRO A O 1
ATOM 1407 N N . ALA A 1 181 ? 13.941 2.410 -17.252 1.00 73.75 181 ALA A N 1
ATOM 1408 C CA . ALA A 1 181 ? 13.715 1.342 -18.219 1.00 73.75 181 ALA A CA 1
ATOM 1409 C C . ALA A 1 181 ? 15.033 0.803 -18.793 1.00 73.75 181 ALA A C 1
ATOM 1411 O O . ALA A 1 181 ? 16.016 1.529 -18.940 1.00 73.75 181 ALA A O 1
ATOM 1412 N N . VAL A 1 182 ? 15.027 -0.472 -19.178 1.00 80.56 182 VAL A N 1
ATOM 1413 C CA . VAL A 1 182 ? 16.049 -1.076 -20.037 1.00 80.56 182 VAL A CA 1
ATOM 1414 C C . VAL A 1 182 ? 15.345 -1.914 -21.098 1.00 80.56 182 VAL A C 1
ATOM 1416 O O . VAL A 1 182 ? 14.403 -2.639 -20.792 1.00 80.56 182 VAL A O 1
ATOM 1419 N N . VAL A 1 183 ? 15.769 -1.776 -22.353 1.00 78.44 183 VAL A N 1
ATOM 1420 C CA . VAL A 1 183 ? 15.118 -2.404 -23.510 1.00 78.44 183 VAL A CA 1
ATOM 1421 C C . VAL A 1 183 ? 16.050 -3.457 -24.101 1.00 78.44 183 VAL A C 1
ATOM 1423 O O . VAL A 1 183 ? 17.234 -3.199 -24.311 1.00 78.44 183 VAL A O 1
ATOM 1426 N N . SER A 1 184 ? 15.508 -4.635 -24.400 1.00 77.31 184 SER A N 1
ATOM 1427 C CA . SER A 1 184 ? 16.169 -5.663 -25.206 1.00 77.31 184 SER A CA 1
ATOM 1428 C C . SER A 1 184 ? 15.146 -6.358 -26.105 1.00 77.31 184 SER A C 1
ATOM 1430 O O . SER A 1 184 ? 13.943 -6.300 -25.854 1.00 77.31 184 SER A O 1
ATOM 1432 N N . LYS A 1 185 ? 15.612 -7.004 -27.178 1.00 79.25 185 LYS A N 1
ATOM 1433 C CA . LYS A 1 185 ? 14.748 -7.793 -28.066 1.00 79.25 185 LYS A CA 1
ATOM 1434 C C . LYS A 1 185 ? 14.367 -9.089 -27.351 1.00 79.25 185 LYS A C 1
ATOM 1436 O O . LYS A 1 185 ? 15.263 -9.788 -26.889 1.00 79.25 185 LYS A O 1
ATOM 1441 N N . ALA A 1 186 ? 13.082 -9.450 -27.331 1.00 73.88 186 ALA A N 1
ATOM 1442 C CA . ALA A 1 186 ? 12.600 -10.660 -26.653 1.00 73.88 186 ALA A CA 1
ATOM 1443 C C . ALA A 1 186 ? 13.395 -11.920 -27.050 1.00 73.88 186 ALA A C 1
ATOM 1445 O O . ALA A 1 186 ? 13.909 -12.613 -26.181 1.00 73.88 186 ALA A O 1
ATOM 1446 N N . GLY A 1 187 ? 13.615 -12.144 -28.352 1.00 72.31 187 GLY A N 1
ATOM 1447 C CA . GLY A 1 187 ? 14.427 -13.266 -28.838 1.00 72.31 187 GLY A CA 1
ATOM 1448 C C . GLY A 1 187 ? 15.870 -13.275 -28.315 1.00 72.31 187 GLY A C 1
ATOM 1449 O O . GLY A 1 187 ? 16.358 -14.335 -27.952 1.00 72.31 187 GLY A O 1
ATOM 1450 N N . LEU A 1 188 ? 16.522 -12.109 -28.192 1.00 76.25 188 LEU A N 1
ATOM 1451 C CA . LEU A 1 188 ? 17.869 -12.002 -27.613 1.00 76.25 188 LEU A CA 1
ATOM 1452 C C . LEU A 1 188 ? 17.851 -12.266 -26.103 1.00 76.25 188 LEU A C 1
ATOM 1454 O O . LEU A 1 188 ? 18.739 -12.937 -25.590 1.00 76.25 188 LEU A O 1
ATOM 1458 N N . LEU A 1 189 ? 16.846 -11.751 -25.390 1.00 76.44 189 LEU A N 1
ATOM 1459 C CA . LEU A 1 189 ? 16.689 -11.965 -23.952 1.00 76.44 189 LEU A CA 1
ATOM 1460 C C . LEU A 1 189 ? 16.442 -13.447 -23.624 1.00 76.44 189 LEU A C 1
ATOM 1462 O O . LEU A 1 189 ? 17.029 -13.954 -22.675 1.00 76.44 189 LEU A O 1
ATOM 1466 N N . CYS A 1 190 ? 15.630 -14.140 -24.427 1.00 76.38 190 CYS A N 1
ATOM 1467 C CA . CYS A 1 190 ? 15.323 -15.562 -24.265 1.00 76.38 190 CYS A CA 1
ATOM 1468 C C . CYS A 1 190 ? 16.444 -16.499 -24.749 1.00 76.38 190 CYS A C 1
ATOM 1470 O O . CYS A 1 190 ? 16.558 -17.605 -24.232 1.00 76.38 190 CYS A O 1
ATOM 1472 N N . SER A 1 191 ? 17.271 -16.085 -25.718 1.00 82.44 191 SER A N 1
ATOM 1473 C CA . SER A 1 191 ? 18.412 -16.881 -26.202 1.00 82.44 191 SER A CA 1
ATOM 1474 C C . SER A 1 191 ? 19.719 -16.631 -25.437 1.00 82.44 191 SER A C 1
ATOM 1476 O O . SER A 1 191 ? 20.720 -17.287 -25.719 1.00 82.44 191 SER A O 1
ATOM 1478 N N . SER A 1 192 ? 19.750 -15.660 -24.519 1.00 87.19 192 SER A N 1
ATOM 1479 C CA . SER A 1 192 ? 20.939 -15.319 -23.728 1.00 87.19 192 SER A CA 1
ATOM 1480 C C . SER A 1 192 ? 20.939 -16.015 -22.361 1.00 87.19 192 SER A C 1
ATOM 1482 O O . SER A 1 192 ? 19.873 -16.241 -21.789 1.00 87.19 192 SER A O 1
ATOM 1484 N N . PRO A 1 193 ? 22.115 -16.288 -21.765 1.00 90.69 193 PRO A N 1
ATOM 1485 C CA . PRO A 1 193 ? 22.199 -16.739 -20.378 1.00 90.69 193 PRO A CA 1
ATOM 1486 C C . PRO A 1 193 ? 21.607 -15.716 -19.396 1.00 90.69 193 PRO A C 1
ATOM 1488 O O . PRO A 1 193 ? 21.668 -14.508 -19.629 1.00 90.69 193 PRO A O 1
ATOM 1491 N N . LEU A 1 194 ? 21.126 -16.185 -18.239 1.00 83.81 194 LEU A N 1
ATOM 1492 C CA . LEU A 1 194 ? 20.538 -15.344 -17.181 1.00 83.81 194 LEU A CA 1
ATOM 1493 C C . LEU A 1 194 ? 21.444 -14.175 -16.739 1.00 83.81 194 LEU A C 1
ATOM 1495 O O . LEU A 1 194 ? 20.945 -13.121 -16.341 1.00 83.81 194 LEU A O 1
ATOM 1499 N N . THR A 1 195 ? 22.769 -14.325 -16.846 1.00 87.19 195 THR A N 1
ATOM 1500 C CA . THR A 1 195 ? 23.744 -13.258 -16.566 1.00 87.19 195 THR A CA 1
ATOM 1501 C C . THR A 1 195 ? 23.494 -11.999 -17.394 1.00 87.19 195 THR A C 1
ATOM 1503 O O . THR A 1 195 ? 23.574 -10.909 -16.837 1.00 87.19 195 THR A O 1
ATOM 1506 N N . TYR A 1 196 ? 23.088 -12.125 -18.662 1.00 85.81 196 TYR A N 1
ATOM 1507 C CA . TYR A 1 196 ? 22.744 -10.992 -19.528 1.00 85.81 196 TYR A CA 1
ATOM 1508 C C . TYR A 1 196 ? 21.585 -10.167 -18.948 1.00 85.81 196 TYR A C 1
ATOM 1510 O O . TYR A 1 196 ? 21.694 -8.951 -18.792 1.00 85.81 196 TYR A O 1
ATOM 1518 N N . ALA A 1 197 ? 20.494 -10.824 -18.542 1.00 82.00 197 ALA A N 1
ATOM 1519 C CA . ALA A 1 197 ? 19.356 -10.155 -17.911 1.00 82.00 197 ALA A CA 1
ATOM 1520 C C . ALA A 1 197 ? 19.748 -9.499 -16.572 1.00 82.00 197 ALA A C 1
ATOM 1522 O O . ALA A 1 197 ? 19.374 -8.357 -16.294 1.00 82.00 197 ALA A O 1
ATOM 1523 N N . VAL A 1 198 ? 20.563 -10.186 -15.763 1.00 84.44 198 VAL A N 1
ATOM 1524 C CA . VAL A 1 198 ? 21.101 -9.657 -14.499 1.00 84.44 198 VAL A CA 1
ATOM 1525 C C . VAL A 1 198 ? 22.008 -8.442 -14.730 1.00 84.44 198 VAL A C 1
ATOM 1527 O O . VAL A 1 198 ? 21.966 -7.496 -13.944 1.00 84.44 198 VAL A O 1
ATOM 1530 N N . GLU A 1 199 ? 22.803 -8.416 -15.798 1.00 87.00 199 GLU A N 1
ATOM 1531 C CA . GLU A 1 199 ? 23.654 -7.281 -16.167 1.00 87.00 199 GLU A CA 1
ATOM 1532 C C . GLU A 1 199 ? 22.845 -6.076 -16.646 1.00 87.00 199 GLU A C 1
ATOM 1534 O O . GLU A 1 199 ? 23.135 -4.959 -16.215 1.00 87.00 199 GLU A O 1
ATOM 1539 N N . LEU A 1 200 ? 21.783 -6.277 -17.436 1.00 84.75 200 LEU A N 1
ATOM 1540 C CA . LEU A 1 200 ? 20.838 -5.208 -17.778 1.00 84.75 200 LEU A CA 1
ATOM 1541 C C . LEU A 1 200 ? 20.219 -4.591 -16.509 1.00 84.75 200 LEU A C 1
ATOM 1543 O O . LEU A 1 200 ? 20.227 -3.367 -16.354 1.00 84.75 200 LEU A O 1
ATOM 1547 N N . VAL A 1 201 ? 19.764 -5.427 -15.565 1.00 82.94 201 VAL A N 1
ATOM 1548 C CA . VAL A 1 201 ? 19.194 -4.984 -14.277 1.00 82.94 201 VAL A CA 1
ATOM 1549 C C . VAL A 1 201 ? 20.234 -4.270 -13.401 1.00 82.94 201 VAL A C 1
ATOM 1551 O O . VAL A 1 201 ? 19.932 -3.223 -12.826 1.00 82.94 201 VAL A O 1
ATOM 1554 N N . LYS A 1 202 ? 21.474 -4.769 -13.319 1.00 83.69 202 LYS A N 1
ATOM 1555 C CA . LYS A 1 202 ? 22.577 -4.089 -12.611 1.00 83.69 202 LYS A CA 1
ATOM 1556 C C . LYS A 1 202 ? 22.889 -2.732 -13.244 1.00 83.69 202 LYS A C 1
ATOM 1558 O O . LYS A 1 202 ? 22.999 -1.738 -12.530 1.00 83.69 202 LYS A O 1
ATOM 1563 N N . ARG A 1 203 ? 22.988 -2.664 -14.576 1.00 83.81 203 ARG A N 1
ATOM 1564 C CA . ARG A 1 203 ? 23.311 -1.438 -15.318 1.00 83.81 203 ARG A CA 1
ATOM 1565 C C . ARG A 1 203 ? 22.261 -0.358 -15.084 1.00 83.81 203 ARG A C 1
ATOM 1567 O O . ARG A 1 203 ? 22.634 0.762 -14.742 1.00 83.81 203 ARG A O 1
ATOM 1574 N N . VAL A 1 204 ? 20.973 -0.690 -15.199 1.00 82.38 204 VAL A N 1
ATOM 1575 C CA . VAL A 1 204 ? 19.885 0.277 -14.986 1.00 82.38 204 VAL A CA 1
ATOM 1576 C C . VAL A 1 204 ? 19.753 0.687 -13.512 1.00 82.38 204 VAL A C 1
ATOM 1578 O O . VAL A 1 204 ? 19.633 1.878 -13.228 1.00 82.38 204 VAL A O 1
ATOM 1581 N N . LYS A 1 205 ? 19.911 -0.243 -12.552 1.00 81.19 205 LYS A N 1
ATOM 1582 C CA . LYS A 1 205 ? 19.980 0.110 -11.120 1.00 81.19 205 LYS A CA 1
ATOM 1583 C C . LYS A 1 205 ? 21.172 1.021 -10.806 1.00 81.19 205 LYS A C 1
ATOM 1585 O O . LYS A 1 205 ? 21.044 1.895 -9.951 1.00 81.19 205 LYS A O 1
ATOM 1590 N N . ASN A 1 206 ? 22.304 0.883 -11.497 1.00 81.06 206 ASN A N 1
ATOM 1591 C CA . ASN A 1 206 ? 23.463 1.760 -11.308 1.00 81.06 206 ASN A CA 1
ATOM 1592 C C . ASN A 1 206 ? 23.266 3.166 -11.905 1.00 81.06 206 ASN A C 1
ATOM 1594 O O . ASN A 1 206 ? 23.770 4.118 -11.320 1.00 81.06 206 ASN A O 1
ATOM 1598 N N . HIS A 1 207 ? 22.486 3.321 -12.983 1.00 80.50 207 HIS A N 1
ATOM 1599 C CA . HIS A 1 207 ? 22.165 4.640 -13.560 1.00 80.50 207 HIS A CA 1
ATOM 1600 C C . HIS A 1 207 ? 21.206 5.479 -12.696 1.00 80.50 207 HIS A C 1
ATOM 1602 O O . HIS A 1 207 ? 21.155 6.692 -12.862 1.00 80.50 207 HIS A O 1
ATOM 1608 N N . MET A 1 208 ? 20.487 4.879 -11.736 1.00 80.81 208 MET A N 1
ATOM 1609 C CA . MET A 1 208 ? 19.741 5.638 -10.721 1.00 80.81 208 MET A CA 1
ATOM 1610 C C . MET A 1 208 ? 20.695 6.312 -9.721 1.00 80.81 208 MET A C 1
ATOM 1612 O O . MET A 1 208 ? 20.955 5.768 -8.640 1.00 80.81 208 MET A O 1
ATOM 1616 N N . ASN A 1 209 ? 21.220 7.478 -10.089 1.00 83.06 209 ASN A N 1
ATOM 1617 C CA . ASN A 1 209 ? 21.887 8.425 -9.197 1.00 83.06 209 ASN A CA 1
ATOM 1618 C C . ASN A 1 209 ? 20.922 9.571 -8.805 1.00 83.06 209 ASN A C 1
ATOM 1620 O O . ASN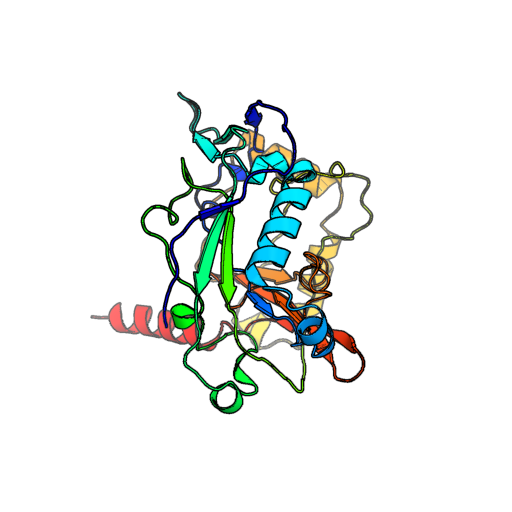 A 1 209 ? 19.759 9.594 -9.210 1.00 83.06 209 ASN A O 1
ATOM 1624 N N . GLU A 1 210 ? 21.396 10.510 -7.984 1.00 82.94 210 GLU A N 1
ATOM 1625 C CA . GLU A 1 210 ? 20.610 11.668 -7.525 1.00 82.94 210 GLU A CA 1
ATOM 1626 C C . GLU A 1 210 ? 20.185 12.591 -8.683 1.00 82.94 210 GLU A C 1
ATOM 1628 O O . GLU A 1 210 ? 19.036 13.018 -8.754 1.00 82.94 210 GLU A O 1
ATOM 1633 N N . GLU A 1 211 ? 21.104 12.856 -9.613 1.00 86.12 211 GLU A N 1
ATOM 1634 C CA . GLU A 1 211 ? 20.903 13.708 -10.790 1.00 86.12 211 GLU A CA 1
ATOM 1635 C C . GLU A 1 211 ? 19.798 13.172 -11.710 1.00 86.12 211 GLU A C 1
ATOM 1637 O O . GLU A 1 211 ? 18.898 13.917 -12.091 1.00 86.12 211 GLU A O 1
ATOM 1642 N N . TYR A 1 212 ? 19.804 11.866 -11.991 1.00 84.94 212 TYR A N 1
ATOM 1643 C CA . TYR A 1 212 ? 18.765 11.186 -12.761 1.00 84.94 212 TYR A CA 1
ATOM 1644 C C . TYR A 1 212 ? 17.394 11.294 -12.083 1.00 84.94 212 TYR A C 1
ATOM 1646 O O . TYR A 1 212 ? 16.396 11.555 -12.748 1.00 84.94 212 TYR A O 1
ATOM 1654 N N . ILE A 1 213 ? 17.328 11.130 -10.757 1.00 83.25 213 ILE A N 1
ATOM 1655 C CA . ILE A 1 213 ? 16.068 11.241 -10.005 1.00 83.25 213 ILE A CA 1
ATOM 1656 C C . ILE A 1 213 ? 15.533 12.679 -10.040 1.00 83.25 213 ILE A C 1
ATOM 1658 O O . ILE A 1 213 ? 14.342 12.865 -10.287 1.00 83.25 213 ILE A O 1
ATOM 1662 N N . ARG A 1 214 ? 16.402 13.685 -9.864 1.00 84.50 214 ARG A N 1
ATOM 1663 C CA . ARG A 1 214 ? 16.044 15.108 -9.989 1.00 84.50 214 ARG A CA 1
ATOM 1664 C C . ARG A 1 214 ? 15.542 15.425 -11.401 1.00 84.50 214 ARG A C 1
ATOM 1666 O O . ARG A 1 214 ? 14.419 15.888 -11.545 1.00 84.50 214 ARG A O 1
ATOM 1673 N N . SER A 1 215 ? 16.294 15.038 -12.432 1.00 87.12 215 SER A N 1
ATOM 1674 C CA . SER A 1 215 ? 15.920 15.239 -13.838 1.00 87.12 215 SER A CA 1
ATOM 1675 C C . SER A 1 215 ? 14.594 14.562 -14.218 1.00 87.12 215 SER A C 1
ATOM 1677 O O . SER A 1 215 ? 13.821 15.126 -14.992 1.00 87.12 215 SER A O 1
ATOM 1679 N N . VAL A 1 216 ? 14.283 13.386 -13.657 1.00 82.31 216 VAL A N 1
ATOM 1680 C CA . VAL A 1 216 ? 12.979 12.727 -13.849 1.00 82.31 216 VAL A CA 1
ATOM 1681 C C . VAL A 1 216 ? 11.848 13.474 -13.131 1.00 82.31 216 VAL A C 1
ATOM 1683 O O . VAL A 1 216 ? 10.756 13.572 -13.688 1.00 82.31 216 VAL A O 1
ATOM 1686 N N . ALA A 1 217 ? 12.087 14.034 -11.941 1.00 82.50 217 ALA A N 1
ATOM 1687 C CA . ALA A 1 217 ? 11.104 14.876 -11.257 1.00 82.50 217 ALA A CA 1
ATOM 1688 C C . ALA A 1 217 ? 10.838 16.180 -12.034 1.00 82.50 217 ALA A C 1
ATOM 1690 O O . ALA A 1 217 ? 9.681 16.500 -12.303 1.00 82.50 217 ALA A O 1
ATOM 1691 N N . ASP A 1 218 ? 11.890 16.867 -12.489 1.00 85.69 218 ASP A N 1
ATOM 1692 C CA . ASP A 1 218 ? 11.789 18.068 -13.329 1.00 85.69 218 ASP A CA 1
ATOM 1693 C C . ASP A 1 218 ? 11.025 17.768 -14.634 1.00 85.69 218 ASP A C 1
ATOM 1695 O O . ASP A 1 218 ? 10.140 18.520 -15.046 1.00 85.69 218 ASP A O 1
ATOM 1699 N N . LEU A 1 219 ? 11.302 16.619 -15.266 1.00 83.25 219 LEU A N 1
ATOM 1700 C CA . LEU A 1 219 ? 10.576 16.148 -16.446 1.00 83.25 219 LEU A CA 1
ATOM 1701 C C . LEU A 1 219 ? 9.084 15.926 -16.157 1.00 83.25 219 LEU A C 1
ATOM 1703 O O . LEU A 1 219 ? 8.255 16.292 -16.991 1.00 83.25 219 LEU A O 1
ATOM 1707 N N . PHE A 1 220 ? 8.727 15.363 -14.998 1.00 81.06 220 PHE A N 1
ATOM 1708 C CA . PHE A 1 220 ? 7.326 15.171 -14.614 1.00 81.06 220 PHE A CA 1
ATOM 1709 C C . PHE A 1 220 ? 6.598 16.500 -14.375 1.00 81.06 220 PHE A C 1
ATOM 1711 O O . PHE A 1 220 ? 5.436 16.605 -14.755 1.00 81.06 220 PHE A O 1
ATOM 1718 N N . VAL A 1 221 ? 7.268 17.533 -13.856 1.00 80.94 221 VAL A N 1
ATOM 1719 C CA . VAL A 1 221 ? 6.690 18.888 -13.753 1.00 80.94 221 VAL A CA 1
ATOM 1720 C C . VAL A 1 221 ? 6.501 19.521 -15.141 1.00 80.94 221 VAL A C 1
ATOM 1722 O O . VAL A 1 221 ? 5.469 20.125 -15.418 1.00 80.94 221 VAL A O 1
ATOM 1725 N N . ILE A 1 222 ? 7.471 19.365 -16.050 1.00 83.19 222 ILE A N 1
ATOM 1726 C CA . ILE A 1 222 ? 7.465 20.030 -17.370 1.00 83.19 222 ILE A CA 1
ATOM 1727 C C . ILE A 1 222 ? 6.562 19.322 -18.400 1.00 83.19 222 ILE A C 1
ATOM 1729 O O . ILE A 1 222 ? 6.064 19.967 -19.328 1.00 83.19 222 ILE A O 1
ATOM 1733 N N . LYS A 1 223 ? 6.386 17.997 -18.302 1.00 78.75 223 LYS A N 1
ATOM 1734 C CA . LYS A 1 223 ? 5.694 17.163 -19.310 1.00 78.75 223 LYS A CA 1
ATOM 1735 C C . LYS A 1 223 ? 4.596 16.253 -18.753 1.00 78.75 223 LYS A C 1
ATOM 1737 O O . LYS A 1 223 ? 3.938 15.578 -19.543 1.00 78.75 223 LYS A O 1
ATOM 1742 N N . GLY A 1 224 ? 4.407 16.201 -17.436 1.00 70.50 224 GLY A N 1
ATOM 1743 C CA . GLY A 1 224 ? 3.734 15.073 -16.794 1.00 70.50 224 GLY A CA 1
ATOM 1744 C C . GLY A 1 224 ? 4.581 13.797 -16.875 1.00 70.50 224 GLY A C 1
ATOM 1745 O O . GLY A 1 224 ? 5.635 13.748 -17.517 1.00 70.50 224 GLY A O 1
ATOM 1746 N N . ARG A 1 225 ? 4.113 12.717 -16.245 1.00 66.12 225 ARG A N 1
ATOM 1747 C CA . ARG A 1 225 ? 4.664 11.382 -16.508 1.00 66.12 225 ARG A CA 1
ATOM 1748 C C . ARG A 1 225 ? 4.005 10.804 -17.765 1.00 66.12 225 ARG A C 1
ATOM 1750 O O . ARG A 1 225 ? 2.776 10.776 -17.815 1.00 66.12 225 ARG A O 1
ATOM 1757 N N . PRO A 1 226 ? 4.771 10.298 -18.749 1.00 64.69 226 PRO A N 1
ATOM 1758 C CA . PRO A 1 226 ? 4.191 9.585 -19.883 1.00 64.69 226 PRO A CA 1
ATOM 1759 C C . PRO A 1 226 ? 3.491 8.306 -19.410 1.00 64.69 226 PRO A C 1
ATOM 1761 O O . PRO A 1 226 ? 3.973 7.629 -18.496 1.00 64.69 226 PRO A O 1
ATOM 1764 N N . GLU A 1 227 ? 2.375 7.948 -20.048 1.00 59.81 227 GLU A N 1
ATOM 1765 C CA . GLU A 1 227 ? 1.665 6.714 -19.715 1.00 59.81 227 GLU A CA 1
ATOM 1766 C C . GLU A 1 227 ? 2.566 5.485 -19.900 1.00 59.81 227 GLU A C 1
ATOM 1768 O O . GLU A 1 227 ? 3.234 5.308 -20.923 1.00 59.81 227 GLU A O 1
ATOM 1773 N N . LEU A 1 228 ? 2.571 4.603 -18.899 1.00 58.19 228 LEU A N 1
ATOM 1774 C CA . LEU A 1 228 ? 3.284 3.334 -18.976 1.00 58.19 228 LEU A CA 1
ATOM 1775 C C . LEU A 1 228 ? 2.546 2.410 -19.949 1.00 58.19 228 LEU A C 1
ATOM 1777 O O . LEU A 1 228 ? 1.558 1.775 -19.574 1.00 58.19 228 LEU A O 1
ATOM 1781 N N . THR A 1 229 ? 3.033 2.317 -21.192 1.00 54.03 229 THR A N 1
ATOM 1782 C CA . THR A 1 229 ? 2.468 1.376 -22.169 1.00 54.03 229 THR A CA 1
ATOM 1783 C C . THR A 1 229 ? 2.481 -0.045 -21.600 1.00 54.03 229 THR A C 1
ATOM 1785 O O . THR A 1 229 ? 3.498 -0.531 -21.094 1.00 54.03 229 THR A O 1
ATOM 1788 N N . LYS A 1 230 ? 1.306 -0.681 -21.615 1.00 52.66 230 LYS A N 1
ATOM 1789 C CA . LYS A 1 230 ? 1.049 -1.969 -20.955 1.00 52.66 230 LYS A CA 1
ATOM 1790 C C . LYS A 1 230 ? 1.556 -3.152 -21.786 1.00 52.66 230 LYS A C 1
ATOM 1792 O O . LYS A 1 230 ? 1.848 -4.205 -21.226 1.00 52.66 230 LYS A O 1
ATOM 1797 N N . SER A 1 231 ? 1.683 -2.968 -23.099 1.00 53.53 231 SER A N 1
ATOM 1798 C CA . SER A 1 231 ? 2.155 -3.981 -24.045 1.00 53.53 231 SER A CA 1
ATOM 1799 C C . SER A 1 231 ? 3.677 -4.112 -24.001 1.00 53.53 231 SER A C 1
ATOM 1801 O O . SER A 1 231 ? 4.384 -3.108 -23.958 1.00 53.53 231 SER A O 1
ATOM 1803 N N . TRP A 1 232 ? 4.180 -5.349 -24.035 1.00 56.44 232 TRP A N 1
ATOM 1804 C CA . TRP A 1 232 ? 5.611 -5.711 -24.093 1.00 56.44 232 TRP A CA 1
ATOM 1805 C C . TRP A 1 232 ? 6.512 -5.222 -22.937 1.00 56.44 232 TRP A C 1
ATOM 1807 O O . TRP A 1 232 ? 7.693 -5.558 -22.907 1.00 56.44 232 TRP A O 1
ATOM 1817 N N . ASN A 1 233 ? 5.966 -4.504 -21.950 1.00 60.81 233 ASN A N 1
ATOM 1818 C CA . ASN A 1 233 ? 6.666 -4.074 -20.739 1.00 60.81 233 ASN A CA 1
ATOM 1819 C C . ASN A 1 233 ? 6.398 -5.013 -19.557 1.00 60.81 233 ASN A C 1
ATOM 1821 O O . ASN A 1 233 ? 5.246 -5.322 -19.254 1.00 60.81 233 ASN A O 1
ATOM 1825 N N . PHE A 1 234 ? 7.453 -5.363 -18.820 1.00 65.50 234 PHE A N 1
ATOM 1826 C CA . PHE A 1 234 ? 7.384 -6.097 -17.554 1.00 65.50 234 PHE A CA 1
ATOM 1827 C C . PHE A 1 234 ? 7.972 -5.242 -16.426 1.00 65.50 234 PHE A C 1
ATOM 1829 O O . PHE A 1 234 ? 9.091 -4.745 -16.545 1.00 65.50 234 PHE A O 1
ATOM 1836 N N . ILE A 1 235 ? 7.219 -5.051 -15.340 1.00 68.50 235 ILE A N 1
ATOM 1837 C CA . ILE A 1 235 ? 7.617 -4.225 -14.194 1.00 68.50 235 ILE A CA 1
ATOM 1838 C C . ILE A 1 235 ? 7.823 -5.135 -12.979 1.00 68.50 235 ILE A C 1
ATOM 1840 O O . ILE A 1 235 ? 6.988 -5.990 -12.688 1.00 68.50 235 ILE A O 1
ATOM 1844 N N . ILE A 1 236 ? 8.922 -4.925 -12.250 1.00 67.31 236 ILE A N 1
ATOM 1845 C CA . ILE A 1 236 ? 9.242 -5.640 -11.008 1.00 67.31 236 ILE A CA 1
ATOM 1846 C C . ILE A 1 236 ? 9.243 -4.639 -9.849 1.00 67.31 236 ILE A C 1
ATOM 1848 O O . ILE A 1 236 ? 9.956 -3.636 -9.899 1.00 67.31 236 ILE A O 1
ATOM 1852 N N . SER A 1 237 ? 8.472 -4.920 -8.799 1.00 70.81 237 SER A N 1
ATOM 1853 C CA . SER A 1 237 ? 8.342 -4.073 -7.606 1.00 70.81 237 SER A CA 1
ATOM 1854 C C . SER A 1 237 ? 8.477 -4.907 -6.325 1.00 70.81 237 SER A C 1
ATOM 1856 O O . SER A 1 237 ? 7.510 -5.432 -5.785 1.00 70.81 237 SER A O 1
ATOM 1858 N N . ASP A 1 238 ? 9.703 -5.081 -5.834 1.00 70.31 238 ASP A N 1
ATOM 1859 C CA . ASP A 1 238 ? 9.931 -5.747 -4.544 1.00 70.31 238 ASP A CA 1
ATOM 1860 C C . ASP A 1 238 ? 9.532 -4.846 -3.366 1.00 70.31 238 ASP A C 1
ATOM 1862 O O . ASP A 1 238 ? 9.820 -3.652 -3.350 1.00 70.31 238 ASP A O 1
ATOM 1866 N N . ASN A 1 239 ? 8.931 -5.464 -2.356 1.00 69.56 239 ASN A N 1
ATOM 1867 C CA . ASN A 1 239 ? 8.404 -4.884 -1.132 1.00 69.56 239 ASN A CA 1
ATOM 1868 C C . ASN A 1 239 ? 8.991 -5.541 0.137 1.00 69.56 239 ASN A C 1
ATOM 1870 O O . ASN A 1 239 ? 8.515 -5.260 1.231 1.00 69.56 239 ASN A O 1
ATOM 1874 N N . ARG A 1 240 ? 10.056 -6.359 0.055 1.00 67.25 240 ARG A N 1
ATOM 1875 C CA . ARG A 1 240 ? 10.776 -6.896 1.238 1.00 67.25 240 ARG A CA 1
ATOM 1876 C C . ARG A 1 240 ? 11.151 -5.846 2.283 1.00 67.25 240 ARG A C 1
ATOM 1878 O O . ARG A 1 240 ? 11.164 -6.143 3.468 1.00 67.25 240 ARG A O 1
ATOM 1885 N N . SER A 1 241 ? 11.478 -4.638 1.834 1.00 72.25 241 SER A N 1
ATOM 1886 C CA . SER A 1 241 ? 11.846 -3.496 2.683 1.00 72.25 241 SER A CA 1
ATOM 1887 C C . SER A 1 241 ? 10.665 -2.553 2.962 1.00 72.25 241 SER A C 1
ATOM 1889 O O . SER A 1 241 ? 10.887 -1.382 3.249 1.00 72.25 241 SER A O 1
ATOM 1891 N N . ALA A 1 242 ? 9.421 -3.023 2.814 1.00 72.81 242 ALA A N 1
ATOM 1892 C CA . ALA A 1 242 ? 8.208 -2.259 3.121 1.00 72.81 242 ALA A CA 1
ATOM 1893 C C . ALA A 1 242 ? 7.668 -2.504 4.546 1.00 72.81 242 ALA A C 1
ATOM 1895 O O . ALA A 1 242 ? 6.697 -1.862 4.928 1.00 72.81 242 ALA A O 1
ATOM 1896 N N . GLY A 1 243 ? 8.261 -3.427 5.316 1.00 76.75 243 GLY A N 1
ATOM 1897 C CA . GLY A 1 243 ? 7.881 -3.687 6.713 1.00 76.75 243 GLY A CA 1
ATOM 1898 C C . GLY A 1 243 ? 6.532 -4.391 6.906 1.00 76.75 243 GLY A C 1
ATOM 1899 O O . GLY A 1 243 ? 6.061 -4.498 8.031 1.00 76.75 243 GLY A O 1
ATOM 1900 N N . PHE A 1 244 ? 5.892 -4.898 5.844 1.00 76.00 244 PHE A N 1
ATOM 1901 C CA . PHE A 1 244 ? 4.589 -5.574 5.954 1.00 76.00 244 PHE A CA 1
ATOM 1902 C C . PHE A 1 244 ? 4.612 -6.792 6.895 1.00 76.00 244 PHE A C 1
ATOM 1904 O O . PHE A 1 244 ? 3.597 -7.109 7.506 1.00 76.00 244 PHE A O 1
ATOM 1911 N N . ASP A 1 245 ? 5.761 -7.457 7.044 1.00 74.00 245 ASP A N 1
ATOM 1912 C CA . ASP A 1 245 ? 5.950 -8.592 7.950 1.00 74.00 245 ASP A CA 1
ATOM 1913 C C . ASP A 1 245 ? 6.365 -8.189 9.389 1.00 74.00 245 ASP A C 1
ATOM 1915 O O . ASP A 1 245 ? 6.798 -9.045 10.166 1.00 74.00 245 ASP A O 1
ATOM 1919 N N . GLU A 1 246 ? 6.229 -6.897 9.719 1.00 81.25 246 GLU A N 1
ATOM 1920 C CA . GLU A 1 246 ? 6.609 -6.222 10.979 1.00 81.25 246 GLU A CA 1
ATOM 1921 C C . GLU A 1 246 ? 5.463 -5.325 11.529 1.00 81.25 246 GLU A C 1
ATOM 1923 O O . GLU A 1 246 ? 5.673 -4.486 12.405 1.00 81.25 246 GLU A O 1
ATOM 1928 N N . VAL A 1 247 ? 4.236 -5.465 11.000 1.00 77.50 247 VAL A N 1
ATOM 1929 C CA . VAL A 1 247 ? 3.066 -4.640 11.372 1.00 77.50 247 VAL A CA 1
ATOM 1930 C C . VAL A 1 247 ? 2.348 -5.209 12.602 1.00 77.50 247 VAL A C 1
ATOM 1932 O O . VAL A 1 247 ? 1.394 -5.980 12.476 1.00 77.50 247 VAL A O 1
ATOM 1935 N N . ASP A 1 248 ? 2.780 -4.804 13.795 1.00 81.75 248 ASP A N 1
ATOM 1936 C CA . ASP A 1 248 ? 2.067 -5.076 15.050 1.00 81.75 248 ASP A CA 1
ATOM 1937 C C . ASP A 1 248 ? 1.011 -3.990 15.344 1.00 81.75 248 ASP A C 1
ATOM 1939 O O . ASP A 1 248 ? 1.315 -2.798 15.414 1.00 81.75 248 ASP A O 1
ATOM 1943 N N . LEU A 1 249 ? -0.246 -4.409 15.525 1.00 79.62 249 LEU A N 1
ATOM 1944 C CA . LEU A 1 249 ? -1.387 -3.558 15.904 1.00 79.62 249 LEU A CA 1
ATOM 1945 C C . LEU A 1 249 ? -1.872 -3.831 17.346 1.00 79.62 249 LEU A C 1
ATOM 1947 O O . LEU A 1 249 ? -3.007 -3.516 17.695 1.00 79.62 249 LEU A O 1
ATOM 1951 N N . GLY A 1 250 ? -1.019 -4.423 18.186 1.00 78.00 250 GLY A N 1
ATOM 1952 C CA . GLY A 1 250 ? -1.336 -4.930 19.524 1.00 78.00 250 GLY A CA 1
ATOM 1953 C C . GLY A 1 250 ? -1.619 -6.438 19.573 1.00 78.00 250 GLY A C 1
ATOM 1954 O O . GLY A 1 250 ? -2.035 -6.934 20.621 1.00 78.00 250 GLY A O 1
ATOM 1955 N N . TRP A 1 251 ? -1.403 -7.153 18.463 1.00 76.62 251 TRP A N 1
ATOM 1956 C CA . TRP A 1 251 ? -1.633 -8.600 18.304 1.00 76.62 251 TRP A CA 1
ATOM 1957 C C . TRP A 1 251 ? -0.340 -9.370 17.950 1.00 76.62 251 TRP A C 1
ATOM 1959 O O . TRP A 1 251 ? -0.380 -10.536 17.562 1.00 76.62 251 TRP A O 1
ATOM 1969 N N . GLY A 1 252 ? 0.824 -8.727 18.077 1.00 78.94 252 GLY A N 1
ATOM 1970 C CA . GLY A 1 252 ? 2.115 -9.289 17.689 1.00 78.94 252 GLY A CA 1
ATOM 1971 C C . GLY A 1 252 ? 2.412 -9.118 16.197 1.00 78.94 252 GLY A C 1
ATOM 1972 O O . GLY A 1 252 ? 1.670 -8.482 15.452 1.00 78.94 252 GLY A O 1
ATOM 1973 N N . ASN A 1 253 ? 3.530 -9.690 15.746 1.00 79.38 253 ASN A N 1
ATOM 1974 C CA . ASN A 1 253 ? 3.967 -9.587 14.353 1.00 79.38 253 ASN A CA 1
ATOM 1975 C C . ASN A 1 253 ? 3.257 -10.601 13.435 1.00 79.38 253 ASN A C 1
ATOM 1977 O O . ASN A 1 253 ? 3.062 -11.754 13.831 1.00 79.38 253 ASN A O 1
ATOM 1981 N N . PRO A 1 254 ? 2.956 -10.235 12.176 1.00 73.88 254 PRO A N 1
ATOM 1982 C CA . PRO A 1 254 ? 2.368 -11.156 11.216 1.00 73.88 254 PRO A CA 1
ATOM 1983 C C . PRO A 1 254 ? 3.377 -12.212 10.721 1.00 73.88 254 PRO A C 1
ATOM 1985 O O . PRO A 1 254 ? 4.573 -11.956 10.519 1.00 73.88 254 PRO A O 1
ATOM 1988 N N . ILE A 1 255 ? 2.865 -13.421 10.475 1.00 71.12 255 ILE A N 1
ATOM 1989 C CA . ILE A 1 255 ? 3.613 -14.552 9.897 1.00 71.12 255 ILE A CA 1
ATOM 1990 C C . ILE A 1 255 ? 3.816 -14.378 8.386 1.00 71.12 255 ILE A C 1
ATOM 1992 O O . ILE A 1 255 ? 4.841 -14.787 7.845 1.00 71.12 255 ILE A O 1
ATOM 1996 N N . PHE A 1 256 ? 2.883 -13.686 7.728 1.00 70.25 256 PHE A N 1
ATOM 1997 C CA . PHE A 1 256 ? 3.015 -13.169 6.368 1.00 70.25 256 PHE A CA 1
ATOM 1998 C C . PHE A 1 256 ? 2.379 -11.782 6.2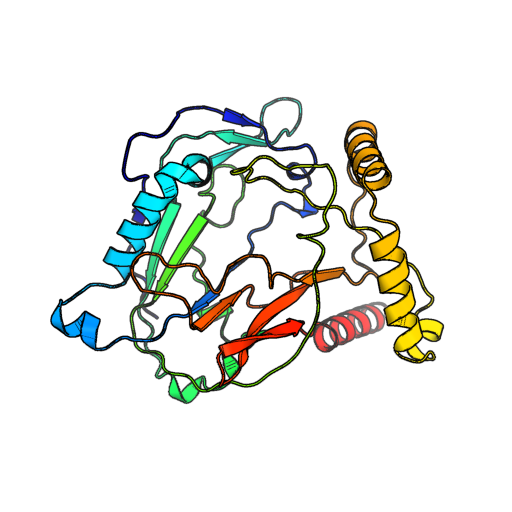96 1.00 70.25 256 PHE A C 1
ATOM 2000 O O . PHE A 1 256 ? 1.260 -11.592 6.771 1.00 70.25 256 PHE A O 1
ATOM 2007 N N . GLY A 1 257 ? 3.055 -10.844 5.635 1.00 71.44 257 GLY A N 1
ATOM 2008 C CA . GLY A 1 257 ? 2.466 -9.575 5.226 1.00 71.44 257 GLY A CA 1
ATOM 2009 C C . GLY A 1 257 ? 2.901 -9.217 3.811 1.00 71.44 257 GLY A C 1
ATOM 2010 O O . GLY A 1 257 ? 4.099 -9.169 3.525 1.00 71.44 257 GLY A O 1
ATOM 2011 N N . GLY A 1 258 ? 1.951 -8.969 2.909 1.00 70.94 258 GLY A N 1
ATOM 2012 C CA . GLY A 1 258 ? 2.290 -8.659 1.522 1.00 70.94 258 GLY A CA 1
ATOM 2013 C C . GLY A 1 258 ? 1.116 -8.565 0.551 1.00 70.94 258 GLY A C 1
ATOM 2014 O O . GLY A 1 258 ? -0.041 -8.825 0.884 1.00 70.94 258 GLY A O 1
ATOM 2015 N N . VAL A 1 259 ? 1.442 -8.168 -0.681 1.00 70.69 259 VAL A N 1
ATOM 2016 C CA . VAL A 1 259 ? 0.491 -8.088 -1.797 1.00 70.69 259 VAL A CA 1
ATOM 2017 C C . VAL A 1 259 ? 0.148 -9.514 -2.271 1.00 70.69 259 VAL A C 1
ATOM 2019 O O . VAL A 1 259 ? 1.072 -10.285 -2.533 1.00 70.69 259 VAL A O 1
ATOM 2022 N N . PRO A 1 260 ? -1.141 -9.887 -2.405 1.00 62.72 260 PRO A N 1
ATOM 2023 C CA . PRO A 1 260 ? -1.558 -11.280 -2.604 1.00 62.72 260 PRO A CA 1
ATOM 2024 C C . PRO A 1 260 ? -1.640 -11.753 -4.066 1.00 62.72 260 PRO A C 1
ATOM 2026 O O . PRO A 1 260 ? -1.736 -12.959 -4.296 1.00 62.72 260 PRO A O 1
ATOM 2029 N N . LYS A 1 261 ? -1.638 -10.839 -5.050 1.00 66.81 261 LYS A N 1
ATOM 2030 C CA . LYS A 1 261 ? -1.565 -11.150 -6.491 1.00 66.81 261 LYS A CA 1
ATOM 2031 C C . LYS A 1 261 ? -0.782 -10.083 -7.266 1.00 66.81 261 LYS A C 1
ATOM 2033 O O . LYS A 1 261 ? -0.694 -8.936 -6.832 1.00 66.81 261 LYS A O 1
ATOM 2038 N N . ALA A 1 262 ? -0.216 -10.457 -8.414 1.00 60.84 262 ALA A N 1
ATOM 2039 C CA . ALA A 1 262 ? 0.344 -9.504 -9.373 1.00 60.84 262 ALA A CA 1
ATOM 2040 C C . ALA A 1 262 ? -0.771 -8.597 -9.935 1.00 60.84 262 ALA A C 1
ATOM 2042 O O . ALA A 1 262 ? -1.919 -9.029 -10.054 1.00 60.84 262 ALA A O 1
ATOM 2043 N N . ILE A 1 263 ? -0.454 -7.344 -10.279 1.00 58.91 263 ILE A N 1
ATOM 2044 C CA . ILE A 1 263 ? -1.448 -6.346 -10.721 1.00 58.91 263 ILE A CA 1
ATOM 2045 C C . ILE A 1 263 ? -0.955 -5.657 -11.989 1.00 58.91 263 ILE A C 1
ATOM 2047 O O . ILE A 1 263 ? 0.156 -5.131 -12.032 1.00 58.91 263 ILE A O 1
ATOM 2051 N N . SER A 1 264 ? -1.792 -5.627 -13.034 1.00 61.66 264 SER A N 1
ATOM 2052 C CA . SER A 1 264 ? -1.390 -5.143 -14.363 1.00 61.66 264 SER A CA 1
ATOM 2053 C C . SER A 1 264 ? -0.059 -5.796 -14.784 1.00 61.66 264 SER A C 1
ATOM 2055 O O . SER A 1 264 ? 0.163 -6.973 -14.522 1.00 61.66 264 SER A O 1
ATOM 2057 N N . ASN A 1 265 ? 0.847 -5.095 -15.455 1.00 58.28 265 ASN A N 1
ATOM 2058 C CA . ASN A 1 265 ? 2.197 -5.550 -15.796 1.00 58.28 265 ASN A CA 1
ATOM 2059 C C . ASN A 1 265 ? 3.213 -5.533 -14.628 1.00 58.28 265 ASN A C 1
ATOM 2061 O O . ASN A 1 265 ? 4.407 -5.677 -14.887 1.00 58.28 265 ASN A O 1
ATOM 2065 N N . VAL A 1 266 ? 2.768 -5.398 -13.371 1.00 62.34 266 VAL A N 1
ATOM 2066 C CA . VAL A 1 266 ? 3.627 -5.419 -12.176 1.00 62.34 266 VAL A CA 1
ATOM 2067 C C . VAL A 1 266 ? 3.615 -6.797 -11.510 1.00 62.34 266 VAL A C 1
ATOM 2069 O O . VAL A 1 266 ? 2.613 -7.216 -10.929 1.00 62.34 266 VAL A O 1
ATOM 2072 N N . SER A 1 267 ? 4.763 -7.476 -11.542 1.00 67.06 267 SER A N 1
ATOM 2073 C CA . SER A 1 267 ? 5.090 -8.521 -10.569 1.00 67.06 267 SER A CA 1
ATOM 2074 C C . SER A 1 267 ? 5.662 -7.847 -9.323 1.00 67.06 267 SER A C 1
ATOM 2076 O O . SER A 1 267 ? 6.603 -7.052 -9.421 1.00 67.06 267 SER A O 1
ATOM 2078 N N . PHE A 1 268 ? 5.100 -8.140 -8.150 1.00 66.31 268 PHE A N 1
ATOM 2079 C CA . PHE A 1 268 ? 5.706 -7.714 -6.892 1.00 66.31 268 PHE A CA 1
ATOM 2080 C C . PHE A 1 268 ? 6.580 -8.822 -6.318 1.00 66.31 268 PHE A C 1
ATOM 2082 O O . PHE A 1 268 ? 6.260 -10.004 -6.474 1.00 66.31 268 PHE A O 1
ATOM 2089 N N . CYS A 1 269 ? 7.629 -8.429 -5.594 1.00 63.12 269 CYS A N 1
ATOM 2090 C CA . CYS A 1 269 ? 8.308 -9.342 -4.681 1.00 63.12 269 CYS A CA 1
ATOM 2091 C C . CYS A 1 269 ? 7.911 -9.039 -3.228 1.00 63.12 269 CYS A C 1
ATOM 2093 O O . CYS A 1 269 ? 7.741 -7.877 -2.872 1.00 63.12 269 CYS A O 1
ATOM 2095 N N . VAL A 1 270 ? 7.747 -10.055 -2.384 1.00 62.12 270 VAL A N 1
ATOM 2096 C CA . VAL A 1 270 ? 7.334 -9.915 -0.969 1.00 62.12 270 VAL A CA 1
ATOM 2097 C C . VAL A 1 270 ? 8.273 -10.702 -0.048 1.00 62.12 270 VAL A C 1
ATOM 2099 O O . VAL A 1 270 ? 8.865 -11.674 -0.516 1.00 62.12 270 VAL A O 1
ATOM 2102 N N . PRO A 1 271 ? 8.461 -10.312 1.229 1.00 62.59 271 PRO A N 1
ATOM 2103 C CA . PRO A 1 271 ? 9.258 -11.089 2.175 1.00 62.59 271 PRO A CA 1
ATOM 2104 C C . PRO A 1 271 ? 8.497 -12.342 2.629 1.00 62.59 271 PRO A C 1
ATOM 2106 O O . PRO A 1 271 ? 7.348 -12.261 3.051 1.00 62.59 271 PRO A O 1
ATOM 2109 N N . ILE A 1 272 ? 9.161 -13.495 2.587 1.00 63.16 272 ILE A N 1
ATOM 2110 C CA . ILE A 1 272 ? 8.70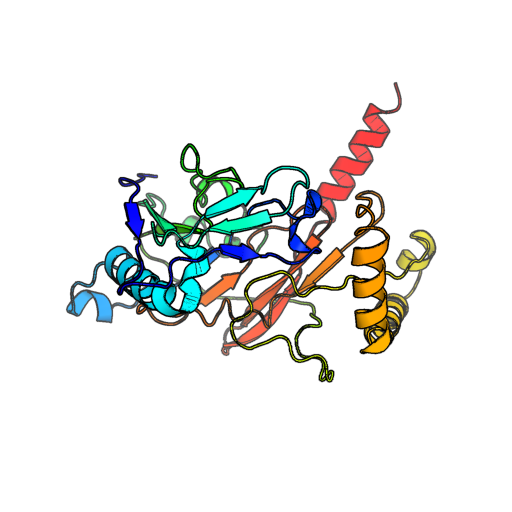8 -14.756 3.177 1.00 63.16 272 ILE A CA 1
ATOM 2111 C C . ILE A 1 272 ? 9.774 -15.233 4.163 1.00 63.16 272 ILE A C 1
ATOM 2113 O O . ILE A 1 272 ? 10.960 -15.313 3.838 1.00 63.16 272 ILE A O 1
ATOM 2117 N N . LYS A 1 273 ? 9.342 -15.549 5.383 1.00 61.62 273 LYS A N 1
ATOM 2118 C CA . LYS A 1 273 ? 10.184 -16.137 6.428 1.00 61.62 273 LYS A CA 1
ATOM 2119 C C . LYS A 1 273 ? 10.270 -17.649 6.175 1.00 61.62 273 LYS A C 1
ATOM 2121 O O . LYS A 1 273 ? 9.239 -18.299 6.003 1.00 61.62 273 LYS A O 1
ATOM 2126 N N . ASN A 1 274 ? 11.476 -18.216 6.109 1.00 56.47 274 ASN A N 1
ATOM 2127 C CA . ASN A 1 274 ? 11.643 -19.675 6.078 1.00 56.47 274 ASN A CA 1
ATOM 2128 C C . ASN A 1 274 ? 11.405 -20.288 7.479 1.00 56.47 274 ASN A C 1
ATOM 2130 O O . ASN A 1 274 ? 11.131 -19.567 8.439 1.00 56.47 274 ASN A O 1
ATOM 2134 N N . LYS A 1 275 ? 11.546 -21.615 7.627 1.00 50.94 275 LYS A N 1
ATOM 2135 C CA . LYS A 1 275 ? 11.380 -22.310 8.925 1.00 50.94 275 LYS A CA 1
ATOM 2136 C C . LYS A 1 275 ? 12.341 -21.844 10.034 1.00 50.94 275 LYS A C 1
ATOM 2138 O O . LYS A 1 275 ? 12.109 -22.148 11.196 1.00 50.94 275 LYS A O 1
ATOM 2143 N N . MET A 1 276 ? 13.402 -21.115 9.684 1.00 46.66 276 MET A N 1
ATOM 2144 C CA . MET A 1 276 ? 14.392 -20.537 10.601 1.00 46.66 276 MET A CA 1
ATOM 2145 C C . MET A 1 276 ? 14.197 -19.019 10.802 1.00 46.66 276 MET A C 1
ATOM 2147 O O . MET A 1 276 ? 15.010 -18.376 11.458 1.00 46.66 276 MET A O 1
ATOM 2151 N N . GLY A 1 277 ? 13.124 -18.435 10.252 1.00 55.34 277 GLY A N 1
ATOM 2152 C CA . GLY A 1 277 ? 12.801 -17.007 10.354 1.00 55.34 277 GLY A CA 1
ATOM 2153 C C . GLY A 1 277 ? 13.506 -16.101 9.335 1.00 55.34 277 GLY A C 1
ATOM 2154 O O . GLY A 1 277 ? 13.259 -14.896 9.319 1.00 55.34 277 GLY A O 1
ATOM 2155 N N . GLU A 1 278 ? 14.359 -16.643 8.464 1.00 54.84 278 GLU A N 1
ATOM 2156 C CA . GLU A 1 278 ? 15.157 -15.855 7.519 1.00 54.84 278 GLU A CA 1
ATOM 2157 C C . GLU A 1 278 ? 14.292 -15.313 6.370 1.00 54.84 278 GLU A C 1
ATOM 2159 O O . GLU A 1 278 ? 13.530 -16.061 5.749 1.00 54.84 278 GLU A O 1
ATOM 2164 N N . LYS A 1 279 ? 14.424 -14.016 6.051 1.00 60.72 279 LYS A N 1
ATOM 2165 C CA . LYS A 1 279 ? 13.644 -13.356 4.988 1.00 60.72 279 LYS A CA 1
ATOM 2166 C C . LYS A 1 279 ? 14.201 -13.655 3.589 1.00 60.72 279 LYS A C 1
ATOM 2168 O O . LYS A 1 279 ? 15.052 -12.921 3.076 1.00 60.72 279 LYS A O 1
ATOM 2173 N N . ALA A 1 280 ? 13.652 -14.662 2.919 1.00 53.78 280 ALA A N 1
ATOM 2174 C CA . ALA A 1 280 ? 13.788 -14.829 1.474 1.00 53.78 280 ALA A CA 1
ATOM 2175 C C . ALA A 1 280 ? 12.629 -14.113 0.753 1.00 53.78 280 ALA A C 1
ATOM 2177 O O . ALA A 1 280 ? 11.504 -14.136 1.238 1.00 53.78 280 ALA A O 1
ATOM 2178 N N . PRO A 1 281 ? 12.835 -13.462 -0.401 1.00 54.28 281 PRO A N 1
ATOM 2179 C CA . PRO A 1 281 ? 11.702 -12.965 -1.171 1.00 54.28 281 PRO A CA 1
ATOM 2180 C C . PRO A 1 281 ? 10.876 -14.091 -1.824 1.00 54.28 281 PRO A C 1
ATOM 2182 O O . PRO A 1 281 ? 11.361 -15.208 -1.977 1.00 54.28 281 PRO A O 1
ATOM 2185 N N . LEU A 1 282 ? 9.688 -13.739 -2.319 1.00 57.22 282 LEU A N 1
ATOM 2186 C CA . LEU A 1 282 ? 8.939 -14.414 -3.388 1.00 57.22 282 LEU A CA 1
ATOM 2187 C C . LEU A 1 282 ? 8.597 -13.389 -4.464 1.00 57.22 282 LEU A C 1
ATOM 2189 O O . LEU A 1 282 ? 8.061 -12.348 -4.107 1.00 57.22 282 LEU A O 1
ATOM 2193 N N . ALA A 1 283 ? 8.881 -13.667 -5.738 1.00 58.09 283 ALA A N 1
ATOM 2194 C CA . ALA A 1 283 ? 8.437 -12.852 -6.873 1.00 58.09 283 ALA A CA 1
ATOM 2195 C C . ALA A 1 283 ? 7.202 -13.502 -7.511 1.00 58.09 283 ALA A C 1
ATOM 2197 O O . ALA A 1 283 ? 7.240 -14.685 -7.836 1.00 58.09 283 ALA A O 1
ATOM 2198 N N . MET A 1 284 ? 6.111 -12.754 -7.679 1.00 61.66 284 MET A N 1
ATOM 2199 C CA . MET A 1 284 ? 4.857 -13.333 -8.171 1.00 61.66 284 MET A CA 1
ATOM 2200 C C . MET A 1 284 ? 4.903 -13.654 -9.663 1.00 61.66 284 MET A C 1
ATOM 2202 O O . MET A 1 284 ? 5.178 -12.777 -10.490 1.00 61.66 284 MET A O 1
ATOM 2206 N N . GLU A 1 285 ? 4.562 -14.893 -10.013 1.00 55.81 285 GLU A N 1
ATOM 2207 C CA . GLU A 1 285 ? 4.389 -15.286 -11.404 1.00 55.81 285 GLU A CA 1
ATOM 2208 C C . GLU A 1 285 ? 3.222 -14.538 -12.051 1.00 55.81 285 GLU A C 1
ATOM 2210 O O . GLU A 1 285 ? 2.136 -14.397 -11.487 1.00 55.81 285 GLU A O 1
ATOM 2215 N N . LYS A 1 286 ? 3.460 -14.069 -13.277 1.00 55.44 286 LYS A N 1
ATOM 2216 C CA . LYS A 1 286 ? 2.433 -13.472 -14.138 1.00 55.44 286 LYS A CA 1
ATOM 2217 C C . LYS A 1 286 ? 2.431 -14.058 -15.555 1.00 55.44 286 LYS A C 1
ATOM 2219 O O . LYS A 1 286 ? 1.649 -13.630 -16.401 1.00 55.44 286 LYS A O 1
ATOM 2224 N N . PHE A 1 287 ? 3.347 -14.982 -15.847 1.00 47.47 287 PHE A N 1
ATOM 2225 C CA . PHE A 1 287 ? 3.683 -15.344 -17.224 1.00 47.47 287 PHE A CA 1
ATOM 2226 C C . PHE A 1 287 ? 2.561 -16.129 -17.908 1.00 47.47 287 PHE A C 1
ATOM 2228 O O . PHE A 1 287 ? 2.155 -15.753 -19.003 1.00 47.47 287 PHE A O 1
ATOM 2235 N N . GLN A 1 288 ? 2.006 -17.126 -17.214 1.00 43.75 288 GLN A N 1
ATOM 2236 C CA . GLN A 1 288 ? 0.911 -17.981 -17.678 1.00 43.75 288 GLN A CA 1
ATOM 2237 C C . GLN A 1 288 ? -0.293 -17.157 -18.184 1.00 43.75 288 GLN A C 1
ATOM 2239 O O . GLN A 1 288 ? -0.603 -17.162 -19.372 1.00 43.75 288 GLN A O 1
ATOM 2244 N N . GLN A 1 289 ? -0.886 -16.335 -17.311 1.00 47.75 289 GLN A N 1
ATOM 2245 C CA . GLN A 1 289 ? -2.094 -15.556 -17.620 1.00 47.75 289 GLN A CA 1
ATOM 2246 C C . GLN A 1 289 ? -1.868 -14.456 -18.673 1.00 47.75 289 GLN A C 1
ATOM 2248 O O . GLN A 1 289 ? -2.773 -14.144 -19.445 1.00 47.75 289 GLN A O 1
ATOM 2253 N N . VAL A 1 290 ? -0.673 -13.848 -18.736 1.00 45.28 290 VAL A N 1
ATOM 2254 C CA . VAL A 1 290 ? -0.358 -12.868 -19.798 1.00 45.28 290 VAL A CA 1
ATOM 2255 C C . VAL A 1 290 ? -0.175 -13.551 -21.136 1.00 45.28 290 VAL A C 1
ATOM 2257 O O . VAL A 1 290 ? -0.634 -13.015 -22.138 1.00 45.28 290 VAL A O 1
ATOM 2260 N N . TYR A 1 291 ? 0.493 -14.702 -21.157 1.00 44.44 291 TYR A N 1
ATOM 2261 C CA . TYR A 1 291 ? 0.672 -15.487 -22.366 1.00 44.44 291 TYR A CA 1
ATOM 2262 C C . TYR A 1 291 ? -0.687 -15.941 -22.909 1.00 44.44 291 TYR A C 1
ATOM 2264 O O . TYR A 1 291 ? -0.990 -15.670 -24.064 1.00 44.44 291 TYR A O 1
ATOM 2272 N N . GLU A 1 292 ? -1.554 -16.491 -22.057 1.00 46.78 292 GLU A N 1
ATOM 2273 C CA . GLU A 1 292 ? -2.921 -16.897 -22.413 1.00 46.78 292 GLU A CA 1
ATOM 2274 C C . GLU A 1 292 ? -3.767 -15.726 -22.942 1.00 46.78 292 GLU A C 1
ATOM 2276 O O . GLU A 1 292 ? -4.404 -15.854 -23.987 1.00 46.78 292 GLU A O 1
ATOM 2281 N N . MET A 1 293 ? -3.732 -14.551 -22.295 1.00 44.31 293 MET A N 1
ATOM 2282 C CA . MET A 1 293 ? -4.409 -13.358 -22.826 1.00 44.31 293 MET A CA 1
ATOM 2283 C C . MET A 1 293 ? -3.791 -12.861 -24.140 1.00 44.31 293 MET A C 1
ATOM 2285 O O . MET A 1 293 ? -4.526 -12.452 -25.035 1.00 44.31 293 MET A O 1
ATOM 2289 N N . ALA A 1 294 ? -2.465 -12.854 -24.278 1.00 44.09 294 ALA A N 1
ATOM 2290 C CA . ALA A 1 294 ? -1.794 -12.356 -25.479 1.00 44.09 294 ALA A CA 1
ATOM 2291 C C . ALA A 1 294 ? -2.010 -13.280 -26.687 1.00 44.09 294 ALA A C 1
ATOM 2293 O O . ALA A 1 294 ? -2.215 -12.783 -27.789 1.00 44.09 294 ALA A O 1
ATOM 2294 N N . VAL A 1 295 ? -2.016 -14.600 -26.471 1.00 45.88 295 VAL A N 1
ATOM 2295 C CA . VAL A 1 295 ? -2.358 -15.606 -27.486 1.00 45.88 295 VAL A CA 1
ATOM 2296 C C . VAL A 1 295 ? -3.816 -15.441 -27.912 1.00 45.88 295 VAL A C 1
ATOM 2298 O O . VAL A 1 295 ? -4.061 -15.221 -29.095 1.00 45.88 295 VAL A O 1
ATOM 2301 N N . LYS A 1 296 ? -4.767 -15.388 -26.967 1.00 43.28 296 LYS A N 1
ATOM 2302 C CA . LYS A 1 296 ? -6.185 -15.166 -27.297 1.00 43.28 296 LYS A CA 1
ATOM 2303 C C . LYS A 1 296 ? -6.438 -13.896 -28.102 1.00 43.28 296 LYS A C 1
ATOM 2305 O O . LYS A 1 296 ? -7.138 -13.952 -29.100 1.00 43.28 296 LYS A O 1
ATOM 2310 N N . ASN A 1 297 ? -5.840 -12.762 -27.728 1.00 41.50 297 ASN A N 1
ATOM 2311 C CA . ASN A 1 297 ? -6.021 -11.508 -28.475 1.00 41.50 297 ASN A CA 1
ATOM 2312 C C . ASN A 1 297 ? -5.399 -11.540 -29.892 1.00 41.50 297 ASN A C 1
ATOM 2314 O O . ASN A 1 297 ? -5.731 -10.689 -30.714 1.00 41.50 297 ASN A O 1
ATOM 2318 N N . VAL A 1 298 ? -4.504 -12.489 -30.191 1.00 47.25 298 VAL A N 1
ATOM 2319 C CA . VAL A 1 298 ? -3.971 -12.729 -31.546 1.00 47.25 298 VAL A CA 1
ATOM 2320 C C . VAL A 1 298 ? -4.864 -13.703 -32.323 1.00 47.25 298 VAL A C 1
ATOM 2322 O O . VAL A 1 298 ? -5.105 -13.489 -33.509 1.00 47.25 298 VAL A O 1
ATOM 2325 N N . GLU A 1 299 ? -5.400 -14.731 -31.666 1.00 42.59 299 GLU A N 1
ATOM 2326 C CA . GLU A 1 299 ? -6.346 -15.690 -32.255 1.00 42.59 299 GLU A CA 1
ATOM 2327 C C . GLU A 1 299 ? -7.699 -15.029 -32.583 1.00 42.59 299 GLU A C 1
ATOM 2329 O O . GLU A 1 299 ? -8.169 -15.109 -33.715 1.00 42.59 299 GLU A O 1
ATOM 2334 N N . GLU A 1 300 ? -8.280 -14.294 -31.631 1.00 45.69 300 GLU A N 1
ATOM 2335 C CA . GLU A 1 300 ? -9.537 -13.538 -31.775 1.00 45.69 300 GLU A CA 1
ATOM 2336 C C . GLU A 1 300 ? -9.383 -12.303 -32.693 1.00 45.69 300 GLU A C 1
ATOM 2338 O O . GLU A 1 300 ? -10.370 -11.773 -33.193 1.00 45.69 300 GLU A O 1
ATOM 2343 N N . GLY A 1 301 ? -8.147 -11.860 -32.958 1.00 40.59 301 GLY A N 1
ATOM 2344 C CA . GLY A 1 301 ? -7.822 -10.776 -33.895 1.00 40.59 301 GLY A CA 1
ATOM 2345 C C . GLY A 1 301 ? -7.593 -11.220 -35.346 1.00 40.59 301 GLY A C 1
ATOM 2346 O O . GLY A 1 301 ? -7.131 -10.410 -36.150 1.00 40.59 301 GLY A O 1
ATOM 2347 N N . SER A 1 302 ? -7.854 -12.492 -35.673 1.00 39.72 302 SER A N 1
ATOM 2348 C CA . SER A 1 302 ? -7.493 -13.121 -36.957 1.00 39.72 302 SER A CA 1
ATOM 2349 C C . SER A 1 302 ? -8.698 -13.595 -37.796 1.00 39.72 302 SER A C 1
ATOM 2351 O O . SER A 1 302 ? -8.537 -14.465 -38.655 1.00 39.72 302 SER A O 1
ATOM 2353 N N . THR A 1 303 ? -9.893 -13.032 -37.564 1.00 35.81 303 THR A N 1
ATOM 2354 C CA . THR A 1 303 ? -11.142 -13.313 -38.310 1.00 35.81 303 THR A CA 1
ATOM 2355 C C . THR A 1 303 ? -11.793 -12.049 -38.859 1.00 35.81 303 THR A C 1
ATOM 2357 O O . THR A 1 303 ? -12.068 -11.156 -38.027 1.00 35.81 303 THR A O 1
#

Foldseek 3Di:
DDKDDKDFQFAPDDADFDKAFFALQCLDPVNFFDFDKDFAAADDVVVVVVPDDPLVLLSQLQNPVCNLVQLLQFAWAQDPPPRTIIRRSPRVGAMEMEDEDPDDCVVCAQQQAALNPCVVVVDDDDVQQGGRGPHRNDYDYHYDDHDDHADDADADDALPPPPAPPDDDDSDDHDPDDDFDDDDDPVCCVPDPPVVVVVSVVVRSVVPHPVVSVVVSVCCVVPNDPDDDLPPDAAEAECQVVCQQPDDSPRGGTQFMGRNYADRNYWYWGFHQHPVGDTHIDTHDDPVVVVVVVVVCVVVVPD

Radius of gyration: 21.38 Å; chains: 1; bounding box: 45×52×67 Å

pLDDT: mean 70.37, std 16.94, range [22.3, 97.81]

Sequence (303 aa):
MTHHKTELVVPATTTPRERKHLSDIDDQGSLRFQLPLLLFYNYDPSLIEVNKDPAKVIKEGLSKTLVFYYPLAGRIIELENNKKLVVDCTGEGILFVEADAHVELDKLGDSIKPPCPYLDQLLYNVPGSDGIIGCPLLLVQCRTIALGLDPNLTYLVNARGKSLKFEVPLGYYGNALVSPAVVSKAGLLCSSPLTYAVELVKRVKNHMNEEYIRSVADLFVIKGRPELTKSWNFIISDNRSAGFDEVDLGWGNPIFGGVPKAISNVSFCVPIKNKMGEKAPLAMEKFQQVYEMAVKNVEEGST

Secondary structure (DSSP, 8-state):
-EEPPPEEE--SSPPP--EEEPPTTTT-GGG-S----EEE----THHHHTT--HHHHHHHHHHHHHHHSGGGGSEEEEETTTTEEEEE-----EEEEEEE--S-GGGTGGGGSSSPTTHHHH----TT-S-SBSSBS-EEEEE-S--------------TT---S--PPTT--S-----------HHHHHHS-HHHHHHHHHHHHHH--HHHHHHHHHHHHHH-PPP---SS--EEEE-TTS-GGG--SSS---SEEE--S-BTTEEEEEEEE-TT--EEEEEPP-HHHHHHHHHHHHHTT--

Organism: NCBI:txid402998